Protein AF-A0A645IBA6-F1 (afdb_monomer)

Foldseek 3Di:
DDKDKDWDDDPFWTWIWIWDWDDDDLKIKIKI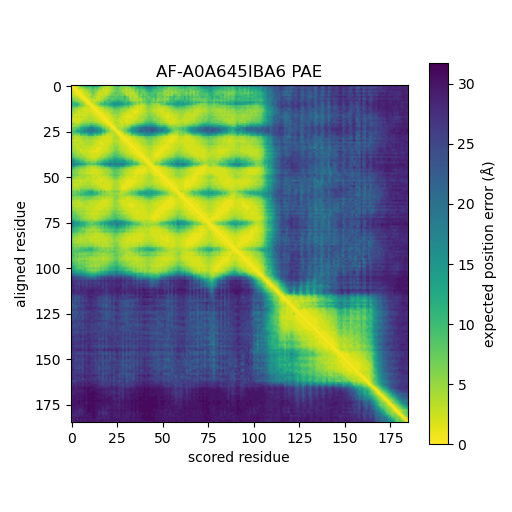KIDIWGWDQDPAAIWIWDKIKMWIDIRPAWIKMWMKTDTWGDHPQKIWDWIWIWIDTNNHTPDTDIDTDTGDNDPPPQPPDPPDDDDCVPCVVVVVVVVCVSCVVVVVVVLVPDDPVVSVVVVVVVVVVVVVVDPPPPPPPPPPPPPPDDDDD

Mean predicted aligned error: 16.9 Å

pLDDT: mean 72.74, std 16.78, range [33.25, 95.94]

Organism: NCBI:txid1076179

Secondary structure (DSSP, 8-state):
-EEEEEEEE-SSEEEEEEEEEEEETTEEEEEEEEEEEEEEEETTEEEEEEEEEEEEEETTSPPEEEEEEEEEEEETTEEEEEEEEEEEETTEEEEEEEEEEEE-----------S----TTT-HHHHHHHHHHHHHHHHHHHHHTS-HHHHHHHHHHHHHHHHHH--------------------

Solvent-accessible surface are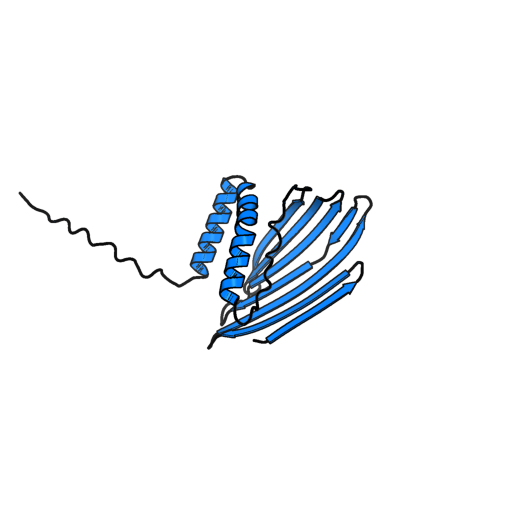a (backbone atoms only — not comparable to full-atom values): 10511 Å² total; per-residue (Å²): 114,50,79,47,78,48,76,49,78,53,104,45,38,38,42,34,41,39,38,37,42,37,65,64,84,94,38,43,38,38,39,36,36,41,36,42,39,38,52,43,86,48,103,77,32,44,29,41,31,49,42,33,38,39,38,41,31,52,57,91,51,69,40,40,35,42,35,41,34,44,41,33,38,35,42,94,73,23,36,39,40,40,35,35,42,38,31,30,44,72,89,38,80,77,41,79,46,77,41,80,45,76,42,71,66,63,93,66,75,66,75,73,71,75,94,62,90,68,56,69,89,84,36,44,72,60,47,52,49,53,51,50,61,67,44,45,65,57,53,50,50,58,50,67,73,41,60,67,73,61,35,50,50,53,52,48,52,51,55,48,47,54,58,72,76,41,93,65,74,74,75,75,74,76,72,77,81,80,77,78,76,88,77,80,137

Sequence (185 aa):
MNLSLSAAFDERDVNADFSLVSRLGEECYSLKGSARLQLADTDSGERVYGGLWAEEKRGSESALRLTLEPDLVFAGGGARGKVRVLSERAGKTRLDVALNAVMEKGDATLPAAPARIYDLHAELPQAREALSQALLPLVKKVLMDFPEPARLLLLHDMGRTLRTEGEAVPAAERIPEFLVTEDAF

Structure (mmCIF, N/CA/C/O backbone):
data_AF-A0A645IBA6-F1
#
_entry.id   AF-A0A645IBA6-F1
#
loop_
_atom_site.group_PDB
_atom_site.id
_atom_site.type_symbol
_atom_site.label_atom_id
_atom_site.label_alt_id
_atom_site.label_comp_id
_atom_site.label_asym_id
_atom_site.label_entity_id
_atom_site.label_seq_id
_atom_site.pdbx_PDB_ins_code
_atom_site.Cartn_x
_atom_site.Cartn_y
_atom_site.Cartn_z
_atom_site.occupancy
_atom_site.B_iso_or_equiv
_atom_site.auth_seq_id
_atom_site.auth_comp_id
_atom_site.auth_asym_id
_atom_site.auth_atom_id
_atom_site.pdbx_PDB_model_num
ATOM 1 N N . MET A 1 1 ? -5.527 -7.752 23.213 1.00 67.56 1 MET A N 1
ATOM 2 C CA . MET A 1 1 ? -5.245 -7.521 21.780 1.00 67.56 1 MET A CA 1
ATOM 3 C C . MET A 1 1 ? -5.154 -8.870 21.085 1.00 67.56 1 MET A C 1
ATOM 5 O O . MET A 1 1 ? -4.617 -9.789 21.687 1.00 67.56 1 MET A O 1
ATOM 9 N N . ASN A 1 2 ? -5.702 -9.011 19.881 1.00 64.12 2 ASN A N 1
ATOM 10 C CA . ASN A 1 2 ? -5.634 -10.230 19.077 1.00 64.12 2 ASN A CA 1
ATOM 11 C C . ASN A 1 2 ? -5.124 -9.860 17.677 1.00 64.12 2 ASN A C 1
ATOM 13 O O . ASN A 1 2 ? -5.734 -9.023 17.013 1.00 64.12 2 ASN A O 1
ATOM 17 N N . LEU A 1 3 ? -3.983 -10.423 17.278 1.00 69.81 3 LEU A N 1
ATOM 18 C CA . LEU A 1 3 ? -3.336 -10.185 15.990 1.00 69.81 3 LEU A CA 1
ATOM 19 C C . LEU A 1 3 ? -3.240 -11.514 15.242 1.00 69.81 3 LEU A C 1
ATOM 21 O O . LEU A 1 3 ? -2.732 -12.498 15.771 1.00 69.81 3 LEU A O 1
ATOM 25 N N . SER A 1 4 ? -3.688 -11.500 13.995 1.00 57.47 4 SER A N 1
ATOM 26 C CA . SER A 1 4 ? -3.549 -12.587 13.036 1.00 57.47 4 SER A CA 1
ATOM 27 C C . SER A 1 4 ? -2.875 -12.045 11.783 1.00 57.47 4 SER A C 1
ATOM 29 O O . SER A 1 4 ? -3.275 -11.006 11.255 1.00 57.47 4 SER A O 1
ATOM 31 N N . LEU A 1 5 ? -1.838 -12.742 11.338 1.00 65.19 5 LEU A N 1
ATOM 32 C CA . LEU A 1 5 ? -1.118 -12.465 10.107 1.00 65.19 5 LEU A CA 1
ATOM 33 C C . LEU A 1 5 ? -0.904 -13.801 9.405 1.00 65.19 5 LEU A C 1
ATOM 35 O O . LEU A 1 5 ? -0.386 -14.742 10.006 1.00 65.19 5 LEU A O 1
ATOM 39 N N . SER A 1 6 ? -1.312 -13.877 8.149 1.00 55.31 6 SER A N 1
ATOM 40 C CA . SER A 1 6 ? -1.036 -14.998 7.266 1.00 55.31 6 SER A CA 1
ATOM 41 C C . SER A 1 6 ? -0.419 -14.442 5.998 1.00 55.31 6 SER A C 1
ATOM 43 O O . SER A 1 6 ? -0.917 -13.465 5.448 1.00 55.31 6 SER A O 1
ATOM 45 N N . ALA A 1 7 ? 0.687 -15.025 5.557 1.00 52.53 7 ALA A N 1
ATOM 46 C CA . ALA A 1 7 ? 1.320 -14.642 4.312 1.00 52.53 7 ALA A CA 1
ATOM 47 C C . ALA A 1 7 ? 1.866 -15.886 3.617 1.00 52.53 7 ALA A C 1
ATOM 49 O O . ALA A 1 7 ? 2.538 -16.713 4.234 1.00 52.53 7 ALA A O 1
ATOM 50 N N . ALA A 1 8 ? 1.548 -16.000 2.338 1.00 51.91 8 ALA A N 1
ATOM 51 C CA . ALA A 1 8 ? 2.090 -16.959 1.405 1.00 51.91 8 ALA A CA 1
ATOM 52 C C . ALA A 1 8 ? 2.878 -16.179 0.353 1.00 51.91 8 ALA A C 1
ATOM 54 O O . ALA A 1 8 ? 2.349 -15.280 -0.305 1.00 51.91 8 ALA A O 1
ATOM 55 N N . PHE A 1 9 ? 4.151 -16.530 0.234 1.00 71.25 9 PHE A N 1
ATOM 56 C CA . PHE A 1 9 ? 5.060 -15.977 -0.754 1.00 71.25 9 PHE A CA 1
ATOM 57 C C . PHE A 1 9 ? 5.434 -17.107 -1.705 1.00 71.25 9 PHE A C 1
ATOM 59 O O . PHE A 1 9 ? 5.929 -18.144 -1.264 1.00 71.25 9 PHE A O 1
ATOM 66 N N . ASP A 1 10 ? 5.165 -16.897 -2.981 1.00 73.38 10 ASP A N 1
ATOM 67 C CA . ASP A 1 10 ? 5.731 -17.649 -4.092 1.00 73.38 10 ASP A CA 1
ATOM 68 C C . ASP A 1 10 ? 6.725 -16.734 -4.826 1.00 73.38 10 ASP A C 1
ATOM 70 O O . ASP A 1 10 ? 6.693 -15.514 -4.648 1.00 73.38 10 ASP A O 1
ATOM 74 N N . GLU A 1 11 ? 7.601 -17.289 -5.662 1.00 74.19 11 GLU A N 1
ATOM 75 C CA . GLU A 1 11 ? 8.598 -16.513 -6.417 1.00 74.19 11 GLU A CA 1
ATOM 76 C C . GLU A 1 11 ? 7.963 -15.382 -7.240 1.00 74.19 11 GLU A C 1
ATOM 78 O O . GLU A 1 11 ? 8.604 -14.363 -7.487 1.00 74.19 11 GLU A O 1
ATOM 83 N N . ARG A 1 12 ? 6.696 -15.545 -7.645 1.00 83.75 12 ARG A N 1
ATOM 84 C CA . ARG A 1 12 ? 5.962 -14.578 -8.471 1.00 83.75 12 ARG A CA 1
ATOM 85 C C . ARG A 1 12 ? 4.658 -14.065 -7.882 1.00 83.75 12 ARG A C 1
ATOM 87 O O . ARG A 1 12 ? 4.041 -13.199 -8.492 1.00 83.75 12 ARG A O 1
ATOM 94 N N . ASP A 1 13 ? 4.241 -14.541 -6.717 1.00 79.69 13 ASP A N 1
ATOM 95 C CA . ASP A 1 13 ? 2.970 -14.145 -6.116 1.00 79.69 13 ASP A CA 1
ATOM 96 C C . ASP A 1 13 ? 3.137 -13.882 -4.619 1.00 79.69 13 ASP A C 1
ATOM 98 O O . ASP A 1 13 ? 3.740 -14.656 -3.879 1.00 79.69 13 ASP A O 1
ATOM 102 N N . VAL A 1 14 ? 2.540 -12.795 -4.145 1.00 78.81 14 VAL A N 1
ATOM 103 C CA . VAL A 1 14 ? 2.461 -12.451 -2.728 1.00 78.81 14 VAL A CA 1
ATOM 104 C C . VAL A 1 14 ? 0.998 -12.385 -2.343 1.00 78.81 14 VAL A C 1
ATOM 106 O O . VAL A 1 14 ? 0.267 -11.512 -2.806 1.00 78.81 14 VAL A O 1
ATOM 109 N N . ASN A 1 15 ? 0.584 -13.290 -1.463 1.00 79.50 15 ASN A N 1
ATOM 110 C CA . ASN A 1 15 ? -0.748 -13.308 -0.878 1.00 79.50 15 ASN A CA 1
ATOM 111 C C . ASN A 1 15 ? -0.619 -13.157 0.633 1.00 79.50 15 ASN A C 1
ATOM 113 O O . ASN A 1 15 ? -0.067 -14.027 1.296 1.00 79.50 15 ASN A O 1
ATOM 117 N N . ALA A 1 16 ? -1.125 -12.068 1.192 1.00 72.62 16 ALA A N 1
ATOM 118 C CA . ALA A 1 16 ? -1.107 -11.842 2.627 1.00 72.62 16 ALA A CA 1
ATOM 119 C C . ALA A 1 16 ? -2.466 -11.362 3.112 1.00 72.62 16 ALA A C 1
ATOM 121 O O . ALA A 1 16 ? -3.092 -10.524 2.478 1.00 72.62 16 ALA A O 1
ATOM 122 N N . ASP A 1 17 ? -2.886 -11.852 4.268 1.00 79.88 17 ASP A N 1
ATOM 123 C CA . ASP A 1 17 ? -4.067 -11.403 4.984 1.00 79.88 17 ASP A CA 1
ATOM 124 C C . ASP A 1 17 ? -3.664 -11.049 6.414 1.00 79.88 17 ASP A C 1
ATOM 126 O O . ASP A 1 17 ? -2.883 -11.751 7.064 1.00 79.88 17 ASP A O 1
ATOM 130 N N . PHE A 1 18 ? -4.204 -9.952 6.928 1.00 72.19 18 PHE A N 1
ATOM 131 C CA . PHE A 1 18 ? -3.970 -9.542 8.304 1.00 72.19 18 PHE A CA 1
ATOM 132 C C . PHE A 1 18 ? -5.258 -9.072 8.959 1.00 72.19 18 PHE A C 1
ATOM 134 O O . PHE A 1 18 ? -6.146 -8.501 8.327 1.00 72.19 18 PHE A O 1
ATOM 141 N N . SER A 1 19 ? -5.353 -9.300 10.262 1.00 74.50 19 SER A N 1
ATOM 142 C CA . SER A 1 19 ? -6.414 -8.760 11.097 1.00 74.50 19 SER A CA 1
ATOM 143 C C . SER A 1 19 ? -5.883 -8.522 12.502 1.00 74.50 19 SER A C 1
ATOM 145 O O . SER A 1 19 ? -5.312 -9.412 13.130 1.00 74.50 19 SER A O 1
ATOM 147 N N . LEU A 1 20 ? -6.099 -7.313 12.994 1.00 76.62 20 LEU A N 1
ATOM 148 C CA . LEU A 1 20 ? -5.784 -6.830 14.322 1.00 76.62 20 LEU A CA 1
ATOM 149 C C . LEU A 1 20 ? -7.083 -6.356 14.966 1.00 76.62 20 LEU A C 1
ATOM 151 O O . LEU A 1 20 ? -7.765 -5.474 14.450 1.00 76.62 20 LEU A O 1
ATOM 155 N N . VAL A 1 21 ? -7.395 -6.905 16.132 1.00 81.94 21 VAL A N 1
ATOM 156 C CA . VAL A 1 21 ? -8.481 -6.428 16.985 1.00 81.94 21 VAL A CA 1
ATOM 157 C C . VAL A 1 21 ? -7.894 -6.067 18.339 1.00 81.94 21 VAL A C 1
ATOM 159 O O . VAL A 1 21 ? -7.337 -6.909 19.050 1.00 81.94 21 VAL A O 1
ATOM 162 N N . SER A 1 22 ? -8.019 -4.804 18.719 1.00 76.44 22 SER A N 1
ATOM 163 C CA . SER A 1 22 ? -7.613 -4.310 20.028 1.00 76.44 22 SER A CA 1
ATOM 164 C C . SER A 1 22 ? -8.818 -3.758 20.776 1.00 76.44 22 SER A C 1
ATOM 166 O O . SER A 1 22 ? -9.722 -3.178 20.185 1.00 76.44 22 SER A O 1
ATOM 168 N N . ARG A 1 23 ? -8.845 -3.963 22.090 1.00 80.06 23 ARG A N 1
ATOM 169 C CA . ARG A 1 23 ? -9.813 -3.334 22.990 1.00 80.06 23 ARG A CA 1
ATOM 170 C C . ARG A 1 23 ? -9.016 -2.481 23.962 1.00 80.06 23 ARG A C 1
ATOM 172 O O . ARG A 1 23 ? -8.168 -3.023 24.668 1.00 80.06 23 ARG A O 1
ATOM 179 N N . LEU A 1 24 ? -9.263 -1.177 23.952 1.00 64.56 24 LEU A N 1
ATOM 180 C CA . LEU A 1 24 ? -8.674 -0.201 24.866 1.00 64.56 24 LEU A CA 1
ATOM 181 C C . LEU A 1 24 ? -9.835 0.398 25.666 1.00 64.56 24 LEU A C 1
ATOM 183 O O . LEU A 1 24 ? -10.568 1.247 25.173 1.00 64.56 24 LEU A O 1
ATOM 187 N N . GLY A 1 25 ? -10.061 -0.114 26.879 1.00 69.31 25 GLY A N 1
ATOM 188 C CA . GLY A 1 25 ? -11.243 0.242 27.671 1.00 69.31 25 GLY A CA 1
ATOM 189 C C . GLY A 1 25 ? -12.547 -0.228 27.013 1.00 69.31 25 GLY A C 1
ATOM 190 O O . GLY A 1 25 ? -12.672 -1.403 26.662 1.00 69.31 25 GLY A O 1
ATOM 191 N N . GLU A 1 26 ? -13.507 0.686 26.849 1.00 71.44 26 GLU A N 1
ATOM 192 C CA . GLU A 1 26 ? -14.788 0.432 26.166 1.00 71.44 26 GLU A CA 1
ATOM 193 C C . GLU A 1 26 ? -14.685 0.526 24.633 1.00 71.44 26 GLU A C 1
ATOM 195 O O . GLU A 1 26 ? -15.586 0.088 23.915 1.00 71.44 26 GLU A O 1
ATOM 200 N N . GLU A 1 27 ? -13.574 1.049 24.106 1.00 74.69 27 GLU A N 1
ATOM 201 C CA . GLU A 1 27 ? -13.393 1.245 22.674 1.00 74.69 27 GLU A CA 1
ATOM 202 C C . GLU A 1 27 ? -12.791 0.011 21.996 1.00 74.69 27 GLU A C 1
ATOM 204 O O . GLU A 1 27 ? -11.774 -0.559 22.410 1.00 74.69 27 GLU A O 1
ATOM 209 N N . CYS A 1 28 ? -13.430 -0.402 20.901 1.00 82.56 28 CYS A N 1
ATOM 210 C CA . CYS A 1 28 ? -12.962 -1.482 20.045 1.00 82.56 28 CYS A CA 1
ATOM 211 C C . CYS A 1 28 ? -12.269 -0.900 18.812 1.00 82.56 28 CYS A C 1
ATOM 213 O O . CYS A 1 28 ? -12.887 -0.189 18.024 1.00 82.56 28 CYS A O 1
ATOM 215 N N . TYR A 1 29 ? -11.002 -1.234 18.625 1.00 83.69 29 TYR A N 1
ATOM 216 C CA . TYR A 1 29 ? -10.240 -0.948 17.420 1.00 83.69 29 TYR A CA 1
ATOM 217 C C . TYR A 1 29 ? -10.148 -2.216 16.573 1.00 83.69 29 TYR A C 1
ATOM 219 O O . TYR A 1 29 ? -9.730 -3.263 17.073 1.00 83.69 29 TYR A O 1
ATOM 227 N N . SER A 1 30 ? -10.492 -2.137 15.290 1.00 87.81 30 SER A N 1
ATOM 228 C CA . SER A 1 30 ? -10.257 -3.230 14.347 1.00 87.81 30 SER A CA 1
ATOM 229 C C . SER A 1 30 ? -9.593 -2.729 13.077 1.00 87.81 30 SER A C 1
ATOM 231 O O . SER A 1 30 ? -10.063 -1.771 12.468 1.00 87.81 30 SER A O 1
ATOM 233 N N . LEU A 1 31 ? -8.558 -3.435 12.651 1.00 85.88 31 LEU A N 1
ATOM 234 C CA . LEU A 1 31 ? -7.853 -3.218 11.403 1.00 85.88 31 LEU A CA 1
ATOM 235 C C . LEU A 1 31 ? -7.735 -4.564 10.695 1.00 85.88 31 LEU A C 1
ATOM 237 O O . LEU A 1 31 ? -7.224 -5.512 11.277 1.00 85.88 31 LEU A O 1
ATOM 241 N N . LYS A 1 32 ? -8.189 -4.670 9.452 1.00 90.50 32 LYS A N 1
ATOM 242 C CA . LYS A 1 32 ? -8.039 -5.889 8.644 1.00 90.50 32 LYS A CA 1
ATOM 243 C C . LYS A 1 32 ? -7.640 -5.532 7.227 1.00 90.50 32 LYS A C 1
ATOM 245 O O . LYS A 1 32 ? -7.955 -4.440 6.768 1.00 90.50 32 LYS A O 1
ATOM 250 N N . GLY A 1 33 ? -7.008 -6.446 6.519 1.00 89.88 33 GLY A N 1
ATOM 251 C CA . GLY A 1 33 ? -6.624 -6.195 5.144 1.00 89.88 33 GLY A CA 1
ATOM 252 C C . GLY A 1 33 ? -6.099 -7.423 4.438 1.00 89.88 33 GLY A C 1
ATOM 253 O O . GLY A 1 33 ? -5.929 -8.484 5.036 1.00 89.88 33 GLY A O 1
ATOM 254 N N . SER A 1 34 ? -5.859 -7.240 3.148 1.00 90.00 34 SER A N 1
ATOM 255 C CA . SER A 1 34 ? -5.312 -8.255 2.260 1.00 90.00 34 SER A CA 1
ATOM 256 C C . SER A 1 34 ? -4.371 -7.599 1.259 1.00 90.00 34 SER A C 1
ATOM 258 O O . SER A 1 34 ? -4.605 -6.464 0.842 1.00 90.00 34 SER A O 1
ATOM 260 N N . ALA A 1 35 ? -3.337 -8.315 0.848 1.00 86.00 35 ALA A N 1
ATOM 261 C CA . ALA A 1 35 ? -2.448 -7.959 -0.240 1.00 86.00 35 ALA A CA 1
ATOM 262 C C . ALA A 1 35 ? -2.351 -9.148 -1.193 1.00 86.00 35 ALA A C 1
ATOM 264 O O . ALA A 1 35 ? -2.048 -10.260 -0.772 1.00 86.00 35 ALA A O 1
ATOM 265 N N . ARG A 1 36 ? -2.620 -8.899 -2.472 1.00 93.12 36 ARG A N 1
ATOM 266 C CA . ARG A 1 36 ? -2.459 -9.850 -3.570 1.00 93.12 36 ARG A CA 1
ATOM 267 C C . ARG A 1 36 ? -1.660 -9.154 -4.649 1.00 93.12 36 ARG A C 1
ATOM 269 O O . ARG A 1 36 ? -2.204 -8.321 -5.373 1.00 93.12 36 ARG A O 1
ATOM 276 N N . LEU A 1 37 ? -0.367 -9.429 -4.693 1.00 88.38 37 LEU A N 1
ATOM 277 C CA . LEU A 1 37 ? 0.555 -8.843 -5.656 1.00 88.38 37 LEU A CA 1
ATOM 278 C C . LEU A 1 37 ? 1.160 -9.951 -6.500 1.00 88.38 37 LEU A C 1
ATOM 280 O O . LEU A 1 37 ? 1.436 -11.033 -5.995 1.00 88.38 37 LEU A O 1
ATOM 284 N N . GLN A 1 38 ? 1.365 -9.658 -7.772 1.00 90.69 38 GLN A N 1
ATOM 285 C CA . GLN A 1 38 ? 1.915 -10.573 -8.754 1.00 90.69 38 GLN A CA 1
ATOM 286 C C . GLN A 1 38 ? 3.104 -9.911 -9.431 1.00 90.69 38 GLN A C 1
ATOM 288 O O . GLN A 1 38 ? 3.089 -8.703 -9.694 1.00 90.69 38 GLN A O 1
ATOM 293 N N . LEU A 1 39 ? 4.117 -10.715 -9.719 1.00 90.50 39 LEU A N 1
ATOM 294 C CA . LEU A 1 39 ? 5.319 -10.332 -10.432 1.00 90.50 39 LEU A CA 1
ATOM 295 C C . LEU A 1 39 ? 5.298 -11.012 -11.802 1.00 90.50 39 LEU A C 1
ATOM 297 O O . LEU A 1 39 ? 5.085 -12.219 -11.922 1.00 90.50 39 LEU A O 1
ATOM 301 N N . ALA A 1 40 ? 5.496 -10.227 -12.854 1.00 89.50 40 ALA A N 1
ATOM 302 C CA . ALA A 1 40 ? 5.592 -10.725 -14.217 1.00 89.50 40 ALA A CA 1
ATOM 303 C C . ALA A 1 40 ? 6.782 -10.100 -14.934 1.00 89.50 40 ALA A C 1
ATOM 305 O O . ALA A 1 40 ? 6.933 -8.881 -14.958 1.00 89.50 40 ALA A O 1
ATOM 306 N N . ASP A 1 41 ? 7.581 -10.931 -15.590 1.00 89.50 41 ASP A N 1
ATOM 307 C CA . ASP A 1 41 ? 8.626 -10.446 -16.483 1.00 89.50 41 ASP A CA 1
ATOM 308 C C . ASP A 1 41 ? 8.003 -9.770 -17.710 1.00 89.50 41 ASP A C 1
ATOM 310 O O . ASP A 1 41 ? 7.040 -10.261 -18.305 1.00 89.50 41 ASP A O 1
ATOM 314 N N . THR A 1 42 ? 8.565 -8.633 -18.102 1.00 86.88 42 THR A N 1
ATOM 315 C CA . THR A 1 42 ? 8.209 -7.908 -19.324 1.00 86.88 42 THR A CA 1
ATOM 316 C C . THR A 1 42 ? 9.472 -7.566 -20.104 1.00 86.88 42 THR A C 1
ATOM 318 O O . THR A 1 42 ? 10.559 -7.487 -19.532 1.00 86.88 42 THR A O 1
ATOM 321 N N . ASP A 1 43 ? 9.331 -7.247 -21.392 1.00 82.81 43 ASP A N 1
ATOM 322 C CA . ASP A 1 43 ? 10.453 -6.802 -22.238 1.00 82.81 43 ASP A CA 1
ATOM 323 C C . ASP A 1 43 ? 11.178 -5.560 -21.682 1.00 82.81 43 ASP A C 1
ATOM 325 O O . ASP A 1 43 ? 12.297 -5.244 -22.078 1.00 82.81 43 ASP A O 1
ATOM 329 N N . SER A 1 44 ? 10.525 -4.822 -20.779 1.00 78.94 44 SER A N 1
ATOM 330 C CA . SER A 1 44 ? 11.022 -3.582 -20.181 1.00 78.94 44 SER A CA 1
ATOM 331 C C . SER A 1 44 ? 11.491 -3.725 -18.730 1.00 78.94 44 SER A C 1
ATOM 333 O O . SER A 1 44 ? 11.868 -2.708 -18.154 1.00 78.94 44 SER A O 1
ATOM 335 N N . GLY A 1 45 ? 11.452 -4.921 -18.131 1.00 86.44 45 GLY A N 1
ATOM 336 C CA . GLY A 1 45 ? 11.777 -5.153 -16.718 1.00 86.44 45 GLY A CA 1
ATOM 337 C C . GLY A 1 45 ? 10.730 -5.993 -15.984 1.00 86.44 45 GLY A C 1
ATOM 338 O O . GLY A 1 45 ? 9.872 -6.616 -16.607 1.00 86.44 45 GLY A O 1
ATOM 339 N N . GLU A 1 46 ? 10.774 -5.998 -14.657 1.00 88.75 46 GLU A N 1
ATOM 340 C CA . GLU A 1 46 ? 9.851 -6.773 -13.821 1.00 88.75 46 GLU A CA 1
ATOM 341 C C . GLU A 1 46 ? 8.612 -5.941 -13.481 1.00 88.75 46 GLU A C 1
ATOM 343 O O . GLU A 1 46 ? 8.710 -4.841 -12.943 1.00 88.75 46 GLU A O 1
ATOM 348 N N . ARG A 1 47 ? 7.422 -6.438 -13.804 1.00 92.88 47 ARG A N 1
ATOM 349 C CA . ARG A 1 47 ? 6.152 -5.772 -13.522 1.00 92.88 47 ARG A CA 1
ATOM 350 C C . ARG A 1 47 ? 5.549 -6.301 -12.229 1.00 92.88 47 ARG A C 1
ATOM 352 O O . ARG A 1 47 ? 5.243 -7.483 -12.143 1.00 92.88 47 ARG A O 1
ATOM 359 N N . VAL A 1 48 ? 5.280 -5.410 -11.283 1.00 91.62 48 VAL A N 1
ATOM 360 C CA . VAL A 1 48 ? 4.494 -5.676 -10.077 1.00 91.62 48 VAL A CA 1
ATOM 361 C C . VAL A 1 48 ? 3.097 -5.107 -10.261 1.00 91.62 48 VAL A C 1
ATOM 363 O O . VAL A 1 48 ? 2.934 -3.911 -10.516 1.00 91.62 48 VAL A O 1
ATOM 366 N N . TYR A 1 49 ? 2.084 -5.950 -10.105 1.00 93.12 49 TYR A N 1
ATOM 367 C CA . TYR A 1 49 ? 0.690 -5.545 -10.223 1.00 93.12 49 TYR A CA 1
ATOM 368 C C . TYR A 1 49 ? -0.205 -6.292 -9.240 1.00 93.12 49 TYR A C 1
ATOM 370 O O . TYR A 1 49 ? 0.187 -7.312 -8.682 1.00 93.12 49 TYR A O 1
ATOM 378 N N . GLY A 1 50 ? -1.408 -5.778 -9.001 1.00 93.12 50 GLY A N 1
ATOM 379 C CA . GLY A 1 50 ? -2.396 -6.439 -8.154 1.00 93.12 50 GLY A CA 1
ATOM 380 C C . GLY A 1 50 ? -3.159 -5.450 -7.292 1.00 93.12 50 GLY A C 1
ATOM 381 O O . GLY A 1 50 ? -3.490 -4.354 -7.739 1.00 93.12 50 GLY A O 1
ATOM 382 N N . GLY A 1 51 ? -3.448 -5.839 -6.055 1.00 93.06 51 GLY A N 1
ATOM 383 C CA . GLY A 1 51 ? -4.239 -5.028 -5.148 1.00 93.06 51 GLY A CA 1
ATOM 384 C C . GLY A 1 51 ? -3.909 -5.295 -3.693 1.00 93.06 51 GLY A C 1
ATOM 385 O O . GLY A 1 51 ? -3.738 -6.433 -3.261 1.00 93.06 51 GLY A O 1
ATOM 386 N N . LEU A 1 52 ? -3.869 -4.225 -2.920 1.00 92.69 52 LEU A N 1
ATOM 387 C CA . LEU A 1 52 ? -3.818 -4.279 -1.472 1.00 92.69 52 LEU A CA 1
ATOM 388 C C . LEU A 1 52 ? -4.946 -3.428 -0.915 1.00 92.69 52 LEU A C 1
ATOM 390 O O . LEU A 1 52 ? -5.278 -2.383 -1.466 1.00 92.69 52 LEU A O 1
ATOM 394 N N . TRP A 1 53 ? -5.560 -3.878 0.167 1.00 94.12 53 TRP A N 1
ATOM 395 C CA . TRP A 1 53 ? -6.562 -3.094 0.861 1.00 94.12 53 TRP A CA 1
ATOM 396 C C . TRP A 1 53 ? -6.441 -3.265 2.365 1.00 94.12 53 TRP A C 1
ATOM 398 O O . TRP A 1 53 ? -6.054 -4.321 2.861 1.00 94.12 53 TRP A O 1
ATOM 408 N N . ALA A 1 54 ? -6.811 -2.214 3.082 1.00 91.12 54 ALA A N 1
ATOM 409 C CA . ALA A 1 54 ? -6.924 -2.196 4.525 1.00 91.12 54 ALA A CA 1
ATOM 410 C C . ALA A 1 54 ? -8.226 -1.495 4.913 1.00 91.12 54 ALA A C 1
ATOM 412 O O . ALA A 1 54 ? -8.602 -0.493 4.312 1.00 91.12 54 ALA A O 1
ATOM 413 N N . GLU A 1 55 ? -8.922 -2.026 5.906 1.00 93.12 55 GLU A N 1
ATOM 414 C CA . GLU A 1 55 ? -10.111 -1.443 6.510 1.00 93.12 55 GLU A CA 1
ATOM 415 C C . GLU A 1 55 ? -9.850 -1.220 7.996 1.00 93.12 55 GLU A C 1
ATOM 417 O O . GLU A 1 55 ? -9.577 -2.166 8.737 1.00 93.12 55 GLU A O 1
ATOM 422 N N . GLU A 1 56 ? -9.955 0.033 8.422 1.00 90.81 56 GLU A N 1
ATOM 423 C CA . GLU A 1 56 ? -9.830 0.468 9.806 1.00 90.81 56 GLU A CA 1
ATOM 424 C C . GLU A 1 56 ? -11.202 0.872 10.352 1.00 90.81 56 GLU A C 1
ATOM 426 O O . GLU A 1 56 ? -11.965 1.589 9.704 1.00 90.81 56 GLU A O 1
ATOM 431 N N . LYS A 1 57 ? -11.509 0.454 11.579 1.00 89.88 57 LYS A N 1
ATOM 432 C CA . LYS A 1 57 ? -12.686 0.890 12.329 1.00 89.88 57 LYS A CA 1
ATOM 433 C C . LYS A 1 57 ? -12.303 1.175 13.778 1.00 89.88 57 LYS A C 1
ATOM 435 O O . LYS A 1 57 ? -11.660 0.348 14.425 1.00 89.88 57 LYS A O 1
ATOM 440 N N . ARG A 1 58 ? -12.744 2.326 14.291 1.00 86.12 58 ARG A N 1
ATOM 441 C CA . ARG A 1 58 ? -12.526 2.771 15.673 1.00 86.12 58 ARG A CA 1
ATOM 442 C C . ARG A 1 58 ? -13.868 2.949 16.376 1.00 86.12 58 ARG A C 1
ATOM 444 O O . ARG A 1 58 ? -14.708 3.705 15.905 1.00 86.12 58 ARG A O 1
ATOM 451 N N . GLY A 1 59 ? -14.099 2.221 17.462 1.00 83.12 59 GLY A N 1
ATOM 452 C CA . GLY A 1 59 ? -15.328 2.291 18.251 1.00 83.12 59 GLY A CA 1
ATOM 453 C C . GLY A 1 59 ? -16.599 2.146 17.403 1.00 83.12 59 GLY A C 1
ATOM 454 O O . GLY A 1 59 ? -16.793 1.157 16.686 1.00 83.12 59 GLY A O 1
ATOM 455 N N . SER A 1 60 ? -17.469 3.151 17.499 1.00 83.56 60 SER A N 1
ATOM 456 C CA . SER A 1 60 ? -18.723 3.264 16.747 1.00 83.56 60 SER A CA 1
ATOM 457 C C . SER A 1 60 ? -18.571 3.955 15.385 1.00 83.56 60 SER A C 1
ATOM 459 O O . SER A 1 60 ? -19.559 4.076 14.657 1.00 83.56 60 SER A O 1
ATOM 461 N N . GLU A 1 61 ? -17.362 4.382 15.002 1.00 86.44 61 GLU A N 1
ATOM 462 C CA . GLU A 1 61 ? -17.139 5.054 13.727 1.00 86.44 61 GLU A CA 1
ATOM 463 C C . GLU A 1 61 ? -17.419 4.147 12.525 1.00 86.44 61 GLU A C 1
ATOM 465 O O . GLU A 1 61 ? -17.335 2.913 12.560 1.00 86.44 61 GLU A O 1
ATOM 470 N N . SER A 1 62 ? -17.718 4.800 11.404 1.00 88.44 62 SER A N 1
ATOM 471 C CA . SER A 1 62 ? -17.768 4.137 10.108 1.00 88.44 62 SER A CA 1
ATOM 472 C C . SER A 1 62 ? -16.377 3.693 9.679 1.00 88.44 62 SER A C 1
ATOM 474 O O . SER A 1 62 ? -15.443 4.501 9.668 1.00 88.44 62 SER A O 1
ATOM 476 N N . ALA A 1 63 ? -16.279 2.435 9.249 1.00 91.12 63 ALA A N 1
ATOM 477 C CA . ALA A 1 63 ? -15.041 1.869 8.745 1.00 91.12 63 ALA A CA 1
ATOM 478 C C . ALA A 1 63 ? -14.503 2.680 7.553 1.00 91.12 63 ALA A C 1
ATOM 480 O O . ALA A 1 63 ? -15.267 3.055 6.654 1.00 91.12 63 ALA A O 1
ATOM 481 N N . LEU A 1 64 ? -13.202 2.960 7.584 1.00 89.94 64 LEU A N 1
ATOM 482 C CA . LEU A 1 64 ? -12.426 3.568 6.513 1.00 89.94 64 LEU A CA 1
ATOM 483 C C . LEU A 1 64 ? -11.678 2.455 5.783 1.00 89.94 64 LEU A C 1
ATOM 485 O O . LEU A 1 64 ? -10.837 1.788 6.378 1.00 89.94 64 LEU A O 1
ATOM 489 N N . ARG A 1 65 ? -11.965 2.272 4.498 1.00 94.19 65 ARG A N 1
ATOM 490 C CA . ARG A 1 65 ? -11.244 1.351 3.625 1.00 94.19 65 ARG A CA 1
ATOM 491 C C . ARG A 1 65 ? -10.311 2.131 2.710 1.00 94.19 65 ARG A C 1
ATOM 493 O O . ARG A 1 65 ? -10.728 3.109 2.096 1.00 94.19 65 ARG A O 1
ATOM 500 N N . LEU A 1 66 ? -9.067 1.688 2.611 1.00 92.81 66 LEU A N 1
ATOM 501 C CA . LEU A 1 66 ? -8.086 2.134 1.631 1.00 92.81 66 LEU A CA 1
ATOM 502 C C . LEU A 1 66 ? -7.731 0.945 0.742 1.00 92.81 66 LEU A C 1
ATOM 504 O O . LEU A 1 66 ? -7.435 -0.128 1.256 1.00 92.81 66 LEU A O 1
ATOM 508 N N . THR A 1 67 ? -7.736 1.144 -0.568 1.00 93.38 67 THR A N 1
ATOM 509 C CA . THR A 1 67 ? -7.325 0.165 -1.574 1.00 93.38 67 THR A CA 1
ATOM 510 C C . THR A 1 67 ? -6.264 0.809 -2.460 1.00 93.38 67 THR A C 1
ATOM 512 O O . THR A 1 67 ? -6.479 1.910 -2.968 1.00 93.38 67 THR A O 1
ATOM 515 N N . LEU A 1 68 ? -5.124 0.140 -2.636 1.00 91.69 68 LEU A N 1
ATOM 516 C CA . LEU A 1 68 ? -4.098 0.510 -3.607 1.00 91.69 68 LEU A CA 1
ATOM 517 C C . LEU A 1 68 ? -4.002 -0.582 -4.671 1.00 91.69 68 LEU A C 1
ATOM 519 O O . LEU A 1 68 ? -3.859 -1.757 -4.342 1.00 91.69 68 LEU A O 1
ATOM 523 N N . GLU A 1 69 ? -4.041 -0.188 -5.938 1.00 95.94 69 GLU A N 1
ATOM 524 C CA . GLU A 1 69 ? -3.840 -1.088 -7.077 1.00 95.94 69 GLU A CA 1
ATOM 525 C C . GLU A 1 69 ? -2.587 -0.623 -7.824 1.00 95.94 69 GLU A C 1
ATOM 527 O O . GLU A 1 69 ? -2.660 0.322 -8.622 1.00 95.94 69 GLU A O 1
ATOM 532 N N . PRO A 1 70 ? -1.407 -1.185 -7.506 1.00 93.31 70 PRO A N 1
ATOM 533 C CA . PRO A 1 70 ? -0.194 -0.881 -8.243 1.00 93.31 70 PRO A CA 1
ATOM 534 C C . PRO A 1 70 ? -0.199 -1.580 -9.605 1.00 93.31 70 PRO A C 1
ATOM 536 O O . PRO A 1 70 ? -0.695 -2.695 -9.755 1.00 93.31 70 PRO A O 1
ATOM 539 N N . ASP A 1 71 ? 0.410 -0.920 -10.579 1.00 95.31 71 ASP A N 1
ATOM 540 C CA . ASP A 1 71 ? 0.828 -1.464 -11.864 1.00 95.31 71 ASP A CA 1
ATOM 541 C C . ASP A 1 71 ? 2.142 -0.776 -12.247 1.00 95.31 71 ASP A C 1
ATOM 543 O O . ASP A 1 71 ? 2.154 0.298 -12.858 1.00 95.31 71 ASP A O 1
ATOM 547 N N . LEU A 1 72 ? 3.251 -1.340 -11.774 1.00 92.25 72 LEU A N 1
ATOM 548 C CA . LEU A 1 72 ? 4.581 -0.740 -11.820 1.00 92.25 72 LEU A CA 1
ATOM 549 C C . LEU A 1 72 ? 5.551 -1.666 -12.540 1.00 92.25 72 LEU A C 1
ATOM 551 O O . LEU A 1 72 ? 5.578 -2.856 -12.269 1.00 92.25 72 LEU A O 1
ATOM 555 N N . VAL A 1 73 ? 6.393 -1.114 -13.406 1.00 92.25 73 VAL A N 1
ATOM 556 C CA . VAL A 1 73 ? 7.518 -1.810 -14.036 1.00 92.25 73 VAL A CA 1
ATOM 557 C C . VAL A 1 73 ? 8.814 -1.328 -13.400 1.00 92.25 73 VAL A C 1
ATOM 559 O O . VAL A 1 73 ? 9.132 -0.138 -13.463 1.00 92.25 73 VAL A O 1
ATOM 562 N N . PHE A 1 74 ? 9.558 -2.256 -12.814 1.00 87.88 74 PHE A N 1
ATOM 563 C CA . PHE A 1 74 ? 10.876 -2.082 -12.228 1.00 87.88 74 PHE A CA 1
ATOM 564 C C . PHE A 1 74 ? 11.951 -2.367 -13.273 1.00 87.88 74 PHE A C 1
ATOM 566 O O . PHE A 1 74 ? 12.014 -3.448 -13.856 1.00 87.88 74 PHE A O 1
ATOM 573 N N . ALA A 1 75 ? 12.809 -1.381 -13.518 1.00 85.69 75 ALA A N 1
ATOM 574 C CA . ALA A 1 75 ? 13.880 -1.471 -14.501 1.00 85.69 75 ALA A CA 1
ATOM 575 C C . ALA A 1 75 ? 15.041 -0.557 -14.109 1.00 85.69 75 ALA A C 1
ATOM 577 O O . ALA A 1 75 ? 14.833 0.589 -13.710 1.00 85.69 75 ALA A O 1
ATOM 578 N N . GLY A 1 76 ? 16.278 -1.049 -14.224 1.00 75.06 76 GLY A N 1
ATOM 579 C CA . GLY A 1 76 ? 17.475 -0.221 -14.023 1.00 75.06 76 GLY A CA 1
ATOM 580 C C . GLY A 1 76 ? 17.602 0.412 -12.627 1.00 75.06 76 GLY A C 1
ATOM 581 O O . GLY A 1 76 ? 18.233 1.458 -12.491 1.00 75.06 76 GLY A O 1
ATOM 582 N N . GLY A 1 77 ? 17.005 -0.193 -11.592 1.00 74.56 77 GLY A N 1
ATOM 583 C CA . GLY A 1 77 ? 17.004 0.338 -10.221 1.00 74.56 77 GLY A CA 1
ATOM 584 C C . GLY A 1 77 ? 15.979 1.449 -9.959 1.00 74.56 77 GLY A C 1
ATOM 585 O O . GLY A 1 77 ? 16.020 2.059 -8.894 1.00 74.56 77 GLY A O 1
ATOM 586 N N . GLY A 1 78 ? 15.081 1.710 -10.911 1.00 82.06 78 GLY A N 1
ATOM 587 C CA . GLY A 1 78 ? 13.899 2.550 -10.739 1.00 82.06 78 GLY A CA 1
ATOM 588 C C . GLY A 1 78 ? 12.607 1.767 -10.973 1.00 82.06 78 GLY A C 1
ATOM 589 O O . GLY A 1 78 ? 12.635 0.589 -11.333 1.00 82.06 78 GLY A O 1
ATOM 590 N N . ALA A 1 79 ? 11.472 2.437 -10.795 1.00 87.19 79 ALA A N 1
ATOM 591 C CA . ALA A 1 79 ? 10.146 1.909 -11.087 1.00 87.19 79 ALA A CA 1
ATOM 592 C C . ALA A 1 79 ? 9.294 2.965 -11.790 1.00 87.19 79 ALA A C 1
ATOM 594 O O . ALA A 1 79 ? 9.378 4.150 -11.479 1.00 87.19 79 ALA A O 1
ATOM 595 N N . ARG A 1 80 ? 8.445 2.559 -12.729 1.00 90.06 80 ARG A N 1
ATOM 596 C CA . ARG A 1 80 ? 7.495 3.463 -13.387 1.00 90.06 80 ARG A CA 1
ATOM 597 C C . ARG A 1 80 ? 6.161 2.783 -13.603 1.00 90.06 80 ARG A C 1
ATOM 599 O O . ARG A 1 80 ? 6.124 1.602 -13.925 1.00 90.06 80 ARG A O 1
ATOM 606 N N . GLY A 1 81 ? 5.074 3.528 -13.511 1.00 90.12 81 GLY A N 1
ATOM 607 C CA . GLY A 1 81 ? 3.763 2.995 -13.844 1.00 90.12 81 GLY A CA 1
ATOM 608 C C . GLY A 1 81 ? 2.645 3.775 -13.192 1.00 90.12 81 GLY A C 1
ATOM 609 O O . GLY A 1 81 ? 2.739 4.992 -13.026 1.00 90.12 81 GLY A O 1
ATOM 610 N N . LYS A 1 82 ? 1.569 3.078 -12.851 1.00 91.31 82 LYS A N 1
ATOM 611 C CA . LYS A 1 82 ? 0.376 3.673 -12.263 1.00 91.31 82 LYS A CA 1
ATOM 612 C C . LYS A 1 82 ? 0.091 3.055 -10.909 1.00 91.31 82 LYS A C 1
ATOM 614 O O . LYS A 1 82 ? 0.327 1.875 -10.687 1.00 91.31 82 LYS A O 1
ATOM 619 N N . VAL A 1 83 ? -0.443 3.863 -10.010 1.00 89.25 83 VAL A N 1
ATOM 620 C CA . VAL A 1 83 ? -1.012 3.395 -8.751 1.00 89.25 83 VAL A CA 1
ATOM 621 C C . VAL A 1 83 ? -2.390 4.007 -8.634 1.00 89.25 83 VAL A C 1
ATOM 623 O O . VAL A 1 83 ? -2.524 5.232 -8.596 1.00 89.25 83 VAL A O 1
ATOM 626 N N . ARG A 1 84 ? -3.422 3.170 -8.591 1.00 91.25 84 ARG A N 1
ATOM 627 C CA . ARG A 1 84 ? -4.755 3.639 -8.227 1.00 91.25 84 ARG A CA 1
ATOM 628 C C . ARG A 1 84 ? -4.888 3.637 -6.714 1.00 91.25 84 ARG A C 1
ATOM 630 O O . ARG A 1 84 ? -4.464 2.693 -6.056 1.00 91.25 84 ARG A O 1
ATOM 637 N N . VAL A 1 85 ? -5.482 4.693 -6.179 1.00 88.44 85 VAL A N 1
ATOM 638 C CA . VAL A 1 85 ? -5.764 4.869 -4.758 1.00 88.44 85 VAL A CA 1
ATOM 639 C C . VAL A 1 85 ? -7.2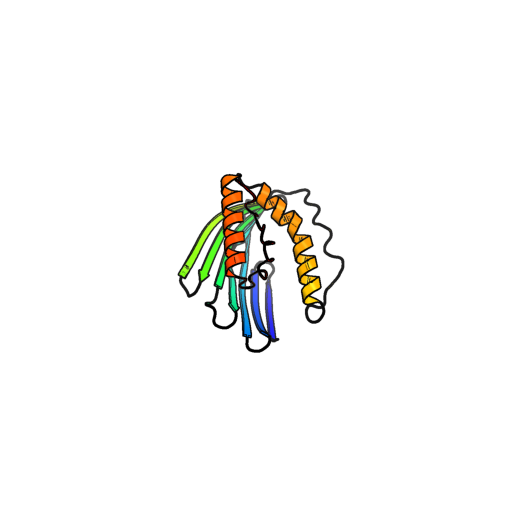57 5.102 -4.606 1.00 88.44 85 VAL A C 1
ATOM 641 O O . VAL A 1 85 ? -7.777 6.119 -5.065 1.00 88.44 85 VAL A O 1
ATOM 644 N N . LEU A 1 86 ? -7.933 4.168 -3.945 1.00 86.56 86 LEU A N 1
ATOM 645 C CA . LEU A 1 86 ? -9.354 4.239 -3.631 1.00 86.56 86 LEU A CA 1
ATOM 646 C C . LEU A 1 86 ? -9.532 4.296 -2.112 1.00 86.56 86 LEU A C 1
ATOM 648 O O . LEU A 1 86 ? -9.073 3.413 -1.394 1.00 86.56 86 LEU A O 1
ATOM 652 N N . SER A 1 87 ? -10.215 5.324 -1.617 1.00 87.19 87 SER A N 1
ATOM 653 C CA . SER A 1 87 ? -10.628 5.432 -0.220 1.00 87.19 87 SER A CA 1
ATOM 654 C C . SER A 1 87 ? -12.145 5.458 -0.119 1.00 87.19 87 SER A C 1
ATOM 656 O O . SER A 1 87 ? -12.808 6.232 -0.811 1.00 87.19 87 SER A O 1
ATOM 658 N N . GLU A 1 88 ? -12.695 4.646 0.777 1.00 93.19 88 GLU A N 1
ATOM 659 C CA . GLU A 1 88 ? -14.126 4.522 1.020 1.00 93.19 88 GLU A CA 1
ATOM 660 C C . GLU A 1 88 ? -14.426 4.660 2.514 1.00 93.19 88 GLU A C 1
ATOM 662 O O . GLU A 1 88 ? -13.697 4.142 3.357 1.00 93.19 88 GLU A O 1
ATOM 667 N N . ARG A 1 89 ? -15.529 5.325 2.868 1.00 90.06 89 ARG A N 1
ATOM 668 C CA . ARG A 1 89 ? -16.048 5.340 4.243 1.00 90.06 89 ARG A CA 1
ATOM 669 C C . ARG A 1 89 ? -17.534 5.045 4.234 1.00 90.06 89 ARG A C 1
ATOM 671 O O . ARG A 1 89 ? -18.277 5.691 3.498 1.00 90.06 89 ARG A O 1
ATOM 678 N N . ALA A 1 90 ? -17.966 4.080 5.045 1.00 86.88 90 ALA A N 1
ATOM 679 C CA . ALA A 1 90 ? -19.356 3.602 5.048 1.00 86.88 90 ALA A CA 1
ATOM 680 C C . ALA A 1 90 ? -19.865 3.203 3.641 1.00 86.88 90 ALA A C 1
ATOM 682 O O . ALA A 1 90 ? -20.995 3.520 3.273 1.00 86.88 90 ALA A O 1
ATOM 683 N N . GLY A 1 91 ? -19.006 2.576 2.828 1.00 82.25 91 GLY A N 1
ATOM 684 C CA . GLY A 1 91 ? -19.330 2.174 1.452 1.00 82.25 91 GLY A CA 1
ATOM 685 C C . GLY A 1 91 ? -19.473 3.330 0.454 1.00 82.25 91 GLY A C 1
ATOM 686 O O . GLY A 1 91 ? -19.932 3.114 -0.661 1.00 82.25 91 GLY A O 1
ATOM 687 N N . LYS A 1 92 ? -19.112 4.561 0.840 1.00 84.44 92 LYS A N 1
ATOM 688 C CA . LYS A 1 92 ? -19.077 5.719 -0.060 1.00 84.44 92 LYS A CA 1
ATOM 689 C C . LYS A 1 92 ? -17.641 6.066 -0.411 1.00 84.44 92 LYS A C 1
ATOM 691 O O . LYS A 1 92 ? -16.826 6.292 0.487 1.00 84.44 92 LYS A O 1
ATOM 696 N N . T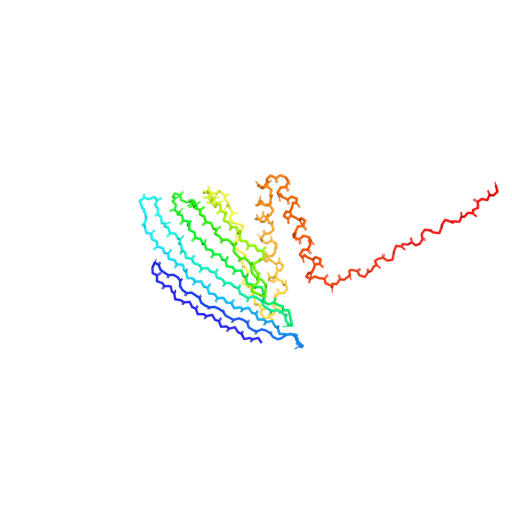HR A 1 93 ? -17.361 6.182 -1.702 1.00 89.12 93 THR A N 1
ATOM 697 C CA . THR A 1 93 ? -16.080 6.670 -2.215 1.00 89.12 93 THR A CA 1
ATOM 698 C C . THR A 1 93 ? -15.811 8.089 -1.722 1.00 89.12 93 THR A C 1
ATOM 700 O O . THR A 1 93 ? -16.641 8.987 -1.869 1.00 89.12 93 THR A O 1
ATOM 703 N N . ARG A 1 94 ? -14.639 8.284 -1.122 1.00 87.81 94 ARG A N 1
ATOM 704 C CA . ARG A 1 94 ? -14.102 9.586 -0.708 1.00 87.81 94 ARG A CA 1
ATOM 705 C C . ARG A 1 94 ? -12.979 10.062 -1.613 1.00 87.81 94 ARG A C 1
ATOM 707 O O . ARG A 1 94 ? -12.835 11.262 -1.810 1.00 87.81 94 ARG A O 1
ATOM 714 N N . LEU A 1 95 ? -12.201 9.127 -2.143 1.00 79.88 95 LEU A N 1
ATOM 715 C CA . LEU A 1 95 ? -11.091 9.396 -3.042 1.00 79.88 95 LEU A CA 1
ATOM 716 C C . LEU A 1 95 ? -11.000 8.250 -4.042 1.00 79.88 95 LEU A C 1
ATOM 718 O O . LEU A 1 95 ? -11.025 7.100 -3.624 1.00 79.88 95 LEU A O 1
ATOM 722 N N . ASP A 1 96 ? -10.884 8.560 -5.325 1.00 90.44 96 ASP A N 1
ATOM 723 C CA . ASP A 1 96 ? -10.509 7.605 -6.370 1.00 90.44 96 ASP A CA 1
ATOM 724 C C . ASP A 1 96 ? -9.593 8.345 -7.340 1.00 90.44 96 ASP A C 1
ATOM 726 O O . ASP A 1 96 ? -10.032 9.233 -8.073 1.00 90.44 96 ASP A O 1
ATOM 730 N N . VAL A 1 97 ? -8.295 8.066 -7.254 1.00 77.44 97 VAL A N 1
ATOM 731 C CA . VAL A 1 97 ? -7.275 8.744 -8.058 1.00 77.44 97 VAL A CA 1
ATOM 732 C C . VAL A 1 97 ? -6.321 7.730 -8.661 1.00 77.44 97 VAL A C 1
ATOM 734 O O . VAL A 1 97 ? -5.920 6.770 -8.010 1.00 77.44 97 VAL A O 1
ATOM 737 N N . ALA A 1 98 ? -5.920 7.967 -9.907 1.00 83.38 98 ALA A N 1
ATOM 738 C CA . ALA A 1 98 ? -4.855 7.227 -10.566 1.00 83.38 98 ALA A CA 1
ATOM 739 C C . ALA A 1 98 ? -3.614 8.119 -10.639 1.00 83.38 98 ALA A C 1
ATOM 741 O O . ALA A 1 98 ? -3.614 9.153 -11.307 1.00 83.38 98 ALA A O 1
ATOM 742 N N . LEU A 1 99 ? -2.562 7.721 -9.934 1.00 79.19 99 LEU A N 1
ATOM 743 C CA . LEU A 1 99 ? -1.294 8.431 -9.881 1.00 79.19 99 LEU A CA 1
ATOM 744 C C . LEU A 1 99 ? -0.325 7.781 -10.860 1.00 79.19 99 LEU A C 1
ATOM 746 O O . LEU A 1 99 ? -0.182 6.561 -10.867 1.00 79.19 99 LEU A O 1
ATOM 750 N N . ASN A 1 100 ? 0.369 8.586 -11.661 1.00 83.00 100 ASN A N 1
ATOM 751 C CA . ASN A 1 100 ? 1.554 8.100 -12.356 1.00 83.00 100 ASN A CA 1
ATOM 752 C C . ASN A 1 100 ? 2.708 8.123 -11.354 1.00 83.00 100 ASN A C 1
ATOM 754 O O . ASN A 1 100 ? 3.055 9.181 -10.833 1.00 83.00 100 ASN A O 1
ATOM 758 N N . ALA A 1 101 ? 3.271 6.957 -11.068 1.00 80.00 101 ALA A N 1
ATOM 759 C CA . ALA A 1 101 ? 4.409 6.808 -10.183 1.00 80.00 101 ALA A CA 1
ATOM 760 C C . ALA A 1 101 ? 5.677 6.691 -11.026 1.00 80.00 101 ALA A C 1
ATOM 762 O O . ALA A 1 101 ? 5.758 5.854 -11.927 1.00 80.00 101 ALA A O 1
ATOM 763 N N . VAL A 1 102 ? 6.663 7.528 -10.720 1.00 82.81 102 VAL A N 1
ATOM 764 C CA . VAL A 1 102 ? 8.020 7.424 -11.254 1.00 82.81 102 VAL A CA 1
ATOM 765 C C . VAL A 1 102 ? 8.960 7.447 -10.060 1.00 82.81 102 VAL A C 1
ATOM 767 O O . VAL A 1 102 ? 9.020 8.420 -9.316 1.00 82.81 102 VAL A O 1
ATOM 770 N N . MET A 1 103 ? 9.650 6.337 -9.857 1.00 78.94 103 MET A N 1
ATOM 771 C CA . MET A 1 103 ? 10.718 6.173 -8.891 1.00 78.94 103 MET A CA 1
ATOM 772 C C . MET A 1 103 ? 12.013 6.092 -9.678 1.00 78.94 103 MET A C 1
ATOM 774 O O . MET A 1 103 ? 12.277 5.109 -10.368 1.00 78.94 103 MET A O 1
ATOM 778 N N . GLU A 1 104 ? 12.819 7.136 -9.595 1.00 78.19 104 GLU A N 1
ATOM 779 C CA . GLU A 1 104 ? 14.171 7.090 -10.129 1.00 78.19 104 GLU A CA 1
ATOM 780 C C . GLU A 1 104 ? 15.096 6.411 -9.122 1.00 78.19 104 GLU A C 1
ATOM 782 O O . GLU A 1 104 ? 14.838 6.408 -7.913 1.00 78.19 104 GLU A O 1
ATOM 787 N N . LYS A 1 105 ? 16.195 5.845 -9.622 1.00 65.94 105 LYS A N 1
ATOM 788 C CA . LYS A 1 105 ? 17.288 5.369 -8.781 1.00 65.94 105 LYS A CA 1
ATOM 789 C C . LYS A 1 105 ? 17.889 6.576 -8.056 1.00 65.94 105 LYS A C 1
ATOM 791 O O . LYS A 1 105 ? 18.763 7.254 -8.582 1.00 65.94 105 LYS A O 1
ATOM 796 N N . GLY A 1 106 ? 17.383 6.880 -6.869 1.00 56.00 106 GLY A N 1
ATOM 797 C CA . GLY A 1 106 ? 17.955 7.914 -6.023 1.00 56.00 106 GLY A CA 1
ATOM 798 C C . GLY A 1 106 ? 19.171 7.381 -5.276 1.00 56.00 106 GLY A C 1
ATOM 799 O O . GLY A 1 106 ? 19.116 6.278 -4.734 1.00 56.00 106 GLY A O 1
ATOM 800 N N . ASP A 1 107 ? 20.200 8.215 -5.110 1.00 49.81 107 ASP A N 1
ATOM 801 C CA . ASP A 1 107 ? 21.159 8.134 -3.991 1.00 49.81 107 ASP A CA 1
ATOM 802 C C . ASP A 1 107 ? 20.454 8.480 -2.665 1.00 49.81 107 ASP A C 1
ATOM 804 O O . ASP A 1 107 ? 20.920 9.273 -1.847 1.00 49.81 107 ASP A O 1
ATOM 808 N N . ALA A 1 108 ? 19.255 7.935 -2.457 1.00 45.84 108 ALA A N 1
ATOM 809 C CA . ALA A 1 108 ? 18.621 7.967 -1.164 1.00 45.84 108 ALA A CA 1
ATOM 810 C C . ALA A 1 108 ? 19.417 6.991 -0.306 1.00 45.84 108 ALA A C 1
ATOM 812 O O . ALA A 1 108 ? 19.139 5.792 -0.280 1.00 45.84 108 ALA A O 1
ATOM 813 N N . THR A 1 109 ? 20.421 7.515 0.395 1.00 45.19 109 THR A N 1
ATOM 814 C CA . THR A 1 109 ? 20.845 6.970 1.676 1.00 45.19 109 THR A CA 1
ATOM 815 C C . THR A 1 109 ? 19.566 6.841 2.490 1.00 45.19 109 THR A C 1
ATOM 817 O O . THR A 1 109 ? 19.084 7.808 3.081 1.00 45.19 109 THR A O 1
ATOM 820 N N . LEU A 1 110 ? 18.944 5.660 2.430 1.00 43.66 110 LEU A N 1
ATOM 821 C CA . LEU A 1 110 ? 17.932 5.263 3.389 1.00 43.66 110 LEU A CA 1
ATOM 822 C C . LEU A 1 110 ? 18.553 5.606 4.744 1.00 43.66 110 LEU A C 1
ATOM 824 O O . LEU A 1 110 ? 19.687 5.170 4.984 1.00 43.66 110 LEU A O 1
ATOM 828 N N . PRO A 1 111 ? 17.912 6.441 5.588 1.00 45.78 111 PRO A N 1
ATOM 829 C CA . PRO A 1 111 ? 18.401 6.603 6.944 1.00 45.78 111 PRO A CA 1
ATOM 830 C C . PRO A 1 111 ? 18.550 5.184 7.480 1.00 45.78 111 PRO A C 1
ATOM 832 O O . PRO A 1 111 ? 17.610 4.393 7.356 1.00 45.78 111 PRO A O 1
ATOM 835 N N . ALA A 1 112 ? 19.773 4.840 7.903 1.00 46.25 112 ALA A N 1
ATOM 836 C CA . ALA A 1 112 ? 20.123 3.491 8.319 1.00 46.25 112 ALA A CA 1
ATOM 837 C C . ALA A 1 112 ? 18.972 2.952 9.167 1.00 46.25 112 ALA A C 1
ATOM 839 O O . ALA A 1 112 ? 18.537 3.643 10.094 1.00 46.25 112 ALA A O 1
ATOM 840 N N . ALA A 1 113 ? 18.425 1.797 8.766 1.00 46.50 113 ALA A N 1
ATOM 841 C CA . ALA A 1 113 ? 17.272 1.187 9.416 1.00 46.50 113 ALA A CA 1
ATOM 842 C C . ALA A 1 113 ? 17.427 1.323 10.937 1.00 46.50 113 ALA A C 1
ATOM 844 O O . ALA A 1 113 ? 18.544 1.109 11.426 1.00 46.50 113 ALA A O 1
ATOM 845 N N . PRO A 1 114 ? 16.382 1.730 11.685 1.00 48.34 114 PRO A N 1
ATOM 846 C CA . PRO A 1 114 ? 16.532 1.961 13.110 1.00 48.34 114 PRO A CA 1
ATOM 847 C C . PRO A 1 114 ? 17.139 0.705 13.735 1.00 48.34 114 PRO A C 1
ATOM 849 O O . PRO A 1 114 ? 16.555 -0.373 13.683 1.00 48.34 114 PRO A O 1
ATOM 852 N N . ALA A 1 115 ? 18.341 0.850 14.298 1.00 55.06 115 ALA A N 1
ATOM 853 C CA . ALA A 1 115 ? 19.155 -0.227 14.864 1.00 55.06 115 ALA A CA 1
ATOM 854 C C . ALA A 1 115 ? 18.533 -0.861 16.126 1.00 55.06 115 ALA A C 1
ATOM 856 O O . ALA A 1 115 ? 19.203 -1.564 16.880 1.00 55.06 115 ALA A O 1
ATOM 857 N N . ARG A 1 116 ? 17.254 -0.578 16.388 1.00 57.69 116 ARG A N 1
ATOM 858 C CA . ARG A 1 116 ? 16.530 -0.937 17.594 1.00 57.69 116 ARG A CA 1
ATOM 859 C C . ARG A 1 116 ? 15.195 -1.558 17.212 1.00 57.69 116 ARG A C 1
ATOM 861 O O . ARG A 1 116 ? 14.340 -0.920 16.605 1.00 57.69 116 ARG A O 1
ATOM 868 N N . ILE A 1 117 ? 15.043 -2.816 17.597 1.00 65.44 117 ILE A N 1
ATOM 869 C CA . ILE A 1 117 ? 13.768 -3.524 17.601 1.00 65.44 117 ILE A CA 1
ATOM 870 C C . ILE A 1 117 ? 12.992 -3.019 18.823 1.00 65.44 117 ILE A C 1
ATOM 872 O O . ILE A 1 117 ? 13.558 -2.959 19.914 1.00 65.44 117 ILE A O 1
ATOM 876 N N . TYR A 1 118 ? 11.732 -2.634 18.629 1.00 70.06 118 TYR A N 1
ATOM 877 C CA . TYR A 1 118 ? 10.837 -2.204 19.705 1.00 70.06 118 TYR A CA 1
ATOM 878 C C . TYR A 1 118 ? 9.848 -3.320 20.030 1.00 70.06 118 TYR A C 1
ATOM 880 O O . TYR A 1 118 ? 9.261 -3.904 19.114 1.00 70.06 118 TYR A O 1
ATOM 888 N N . ASP A 1 119 ? 9.613 -3.576 21.316 1.00 71.88 119 ASP A N 1
ATOM 889 C CA . ASP A 1 119 ? 8.471 -4.389 21.729 1.00 71.88 119 ASP A CA 1
ATOM 890 C C . ASP A 1 119 ? 7.201 -3.530 21.678 1.00 71.88 119 ASP A C 1
ATOM 892 O O . ASP A 1 119 ? 6.974 -2.661 22.520 1.00 71.88 119 ASP A O 1
ATOM 896 N N . LEU A 1 120 ? 6.339 -3.776 20.690 1.00 69.75 120 LEU A N 1
ATOM 897 C CA . LEU A 1 120 ? 5.110 -3.004 20.488 1.00 69.75 120 LEU A CA 1
AT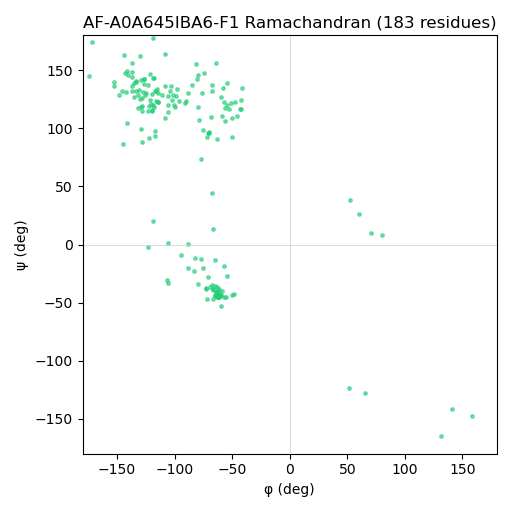OM 898 C C . LEU A 1 120 ? 4.091 -3.150 21.631 1.00 69.75 120 LEU A C 1
ATOM 900 O O . LEU A 1 120 ? 3.154 -2.356 21.690 1.00 69.75 120 LEU A O 1
ATOM 904 N N . HIS A 1 121 ? 4.243 -4.125 22.534 1.00 63.19 121 HIS A N 1
ATOM 905 C CA . HIS A 1 121 ? 3.382 -4.244 23.714 1.00 63.19 121 HIS A CA 1
ATOM 906 C C . HIS A 1 121 ? 3.775 -3.280 24.837 1.00 63.19 121 HIS A C 1
ATOM 908 O O . HIS A 1 121 ? 2.901 -2.797 25.557 1.00 63.19 121 HIS A O 1
ATOM 914 N N . ALA A 1 122 ? 5.069 -2.999 24.990 1.00 66.69 122 ALA A N 1
ATOM 915 C CA . ALA A 1 122 ? 5.600 -2.191 26.087 1.00 66.69 122 ALA A CA 1
ATOM 916 C C . ALA A 1 122 ? 6.036 -0.786 25.642 1.00 66.69 122 ALA A C 1
ATOM 918 O O . ALA A 1 122 ? 5.944 0.169 26.409 1.00 66.69 122 ALA A O 1
ATOM 919 N N . GLU A 1 123 ? 6.477 -0.647 24.392 1.00 68.19 123 GLU A N 1
ATOM 920 C CA . GLU A 1 123 ? 7.178 0.533 23.878 1.00 68.19 123 GLU A CA 1
ATOM 921 C C . GLU A 1 123 ? 6.412 1.218 22.732 1.00 68.19 123 GLU A C 1
ATOM 923 O O . GLU A 1 123 ? 6.991 1.984 21.962 1.00 68.19 123 GLU A O 1
ATOM 928 N N . LEU A 1 124 ? 5.098 0.983 22.600 1.00 67.06 124 LEU A N 1
ATOM 929 C CA . LEU A 1 124 ? 4.279 1.529 21.505 1.00 67.06 124 LEU A CA 1
ATOM 930 C C . LEU A 1 124 ? 4.438 3.051 21.293 1.00 67.06 124 LEU A C 1
ATOM 932 O O . LEU A 1 124 ? 4.579 3.463 20.138 1.00 67.06 124 LEU A O 1
ATOM 936 N N . PRO A 1 125 ? 4.460 3.908 22.338 1.00 62.38 125 PRO A N 1
ATOM 937 C CA . PRO A 1 125 ? 4.653 5.347 22.148 1.00 62.38 125 PRO A CA 1
ATOM 938 C C . PRO A 1 125 ? 6.030 5.684 21.562 1.00 62.38 125 PRO A C 1
ATOM 940 O O . PRO A 1 125 ? 6.128 6.501 20.649 1.00 62.38 125 PRO A O 1
ATOM 943 N N . GLN A 1 126 ? 7.081 5.007 22.031 1.00 66.38 126 GLN A N 1
ATOM 944 C CA . GLN A 1 126 ? 8.461 5.228 21.589 1.00 66.38 126 GLN A CA 1
ATOM 945 C C . GLN A 1 126 ? 8.693 4.672 20.180 1.00 66.38 126 GLN A C 1
ATOM 947 O O . GLN A 1 126 ? 9.368 5.307 19.374 1.00 66.38 126 GLN A O 1
ATOM 952 N N . ALA A 1 127 ? 8.084 3.529 19.851 1.00 67.56 127 ALA A N 1
ATOM 953 C CA . ALA A 1 127 ? 8.090 2.959 18.508 1.00 67.56 127 ALA A CA 1
ATOM 954 C C . ALA A 1 127 ? 7.374 3.882 17.510 1.00 67.56 127 ALA A C 1
ATOM 956 O O . ALA A 1 127 ? 7.872 4.125 16.411 1.00 67.56 127 ALA A O 1
ATOM 957 N N . ARG A 1 128 ? 6.227 4.449 17.909 1.00 68.62 128 ARG A N 1
ATOM 958 C CA . ARG A 1 128 ? 5.475 5.419 17.102 1.00 68.62 128 ARG A CA 1
ATOM 959 C C . ARG A 1 128 ? 6.272 6.699 16.870 1.00 68.62 128 ARG A C 1
ATOM 961 O O . ARG A 1 128 ? 6.280 7.210 15.751 1.00 68.62 128 ARG A O 1
ATOM 968 N N . GLU A 1 129 ? 6.931 7.219 17.897 1.00 69.75 129 GLU A N 1
ATOM 969 C CA . GLU A 1 129 ? 7.760 8.418 17.790 1.00 69.75 129 GLU A CA 1
ATOM 970 C C . GLU A 1 129 ? 8.986 8.177 16.902 1.00 69.75 129 GLU A C 1
ATOM 972 O O . GLU A 1 129 ? 9.229 8.947 15.974 1.00 69.75 129 GLU A O 1
ATOM 977 N N . ALA A 1 130 ? 9.695 7.064 17.102 1.00 66.12 130 ALA A N 1
ATOM 978 C CA . ALA A 1 130 ? 10.841 6.679 16.283 1.00 66.12 130 ALA A CA 1
ATOM 979 C C . ALA A 1 130 ? 10.464 6.492 14.806 1.00 66.12 130 ALA A C 1
ATOM 981 O O . ALA A 1 130 ? 11.160 6.988 13.920 1.00 66.12 130 ALA A O 1
ATOM 982 N N . LEU A 1 131 ? 9.328 5.841 14.536 1.00 68.75 131 LEU A N 1
ATOM 983 C CA . LEU A 1 131 ? 8.798 5.694 13.183 1.00 68.75 131 LEU A CA 1
ATOM 984 C C . LEU A 1 131 ? 8.429 7.055 12.577 1.00 68.75 131 LEU A C 1
ATOM 986 O O . LEU A 1 131 ? 8.774 7.332 11.431 1.00 68.75 131 LEU A O 1
ATOM 990 N N . SER A 1 132 ? 7.779 7.929 13.350 1.00 68.88 132 SER A N 1
ATOM 991 C CA . SER A 1 132 ? 7.408 9.275 12.896 1.00 68.88 132 SER A CA 1
ATOM 992 C C . SER A 1 132 ? 8.641 10.105 12.532 1.00 68.88 132 SER A C 1
ATOM 994 O O . SER A 1 132 ? 8.660 10.730 11.475 1.00 68.88 132 SER A O 1
ATOM 996 N N . GLN A 1 133 ? 9.691 10.062 13.357 1.00 71.25 133 GLN A N 1
ATOM 997 C CA . GLN A 1 133 ? 10.961 10.753 13.109 1.00 71.25 133 GLN A CA 1
ATOM 998 C C . GLN A 1 133 ? 11.711 10.183 11.900 1.00 71.25 133 GLN A C 1
ATOM 1000 O O . GLN A 1 133 ? 12.269 10.944 11.115 1.00 71.25 133 GLN A O 1
ATOM 1005 N N . ALA A 1 134 ? 11.691 8.862 11.704 1.00 66.88 134 ALA A N 1
ATOM 1006 C CA . ALA A 1 134 ? 12.318 8.225 10.547 1.00 66.88 134 ALA A CA 1
ATOM 1007 C C . ALA A 1 134 ? 11.607 8.571 9.226 1.00 66.88 134 ALA A C 1
ATOM 1009 O O . ALA A 1 134 ? 12.256 8.731 8.192 1.00 66.88 134 ALA A O 1
ATOM 1010 N N . LEU A 1 135 ? 10.279 8.714 9.255 1.00 65.44 135 LEU A N 1
ATOM 1011 C CA . LEU A 1 135 ? 9.473 9.033 8.074 1.00 65.44 135 LEU A CA 1
ATOM 1012 C C . LEU A 1 135 ? 9.434 10.534 7.758 1.00 65.44 135 LEU A C 1
ATOM 1014 O O . LEU A 1 135 ? 9.209 10.907 6.606 1.00 65.44 135 LEU A O 1
ATOM 1018 N N . LEU A 1 136 ? 9.685 11.403 8.740 1.00 70.62 136 LEU A N 1
ATOM 1019 C CA . LEU A 1 136 ? 9.584 12.860 8.602 1.00 70.62 136 LEU A CA 1
ATOM 1020 C C . LEU A 1 136 ? 10.429 13.443 7.451 1.00 70.62 136 LEU A C 1
ATOM 1022 O O . LEU A 1 136 ? 9.893 14.239 6.676 1.00 70.62 136 LEU A O 1
ATOM 1026 N N . PRO A 1 137 ? 11.707 13.052 7.262 1.00 68.50 137 PRO A N 1
ATOM 1027 C CA . PRO A 1 137 ? 12.522 13.532 6.147 1.00 68.50 137 PRO A CA 1
ATOM 1028 C C . PRO A 1 137 ? 11.976 13.084 4.790 1.00 68.50 137 PRO A C 1
ATOM 1030 O O . PRO A 1 137 ? 12.027 13.843 3.823 1.00 68.50 137 PRO A O 1
ATOM 1033 N N . LEU A 1 138 ? 11.426 11.869 4.725 1.00 67.25 138 LEU A N 1
ATOM 1034 C CA . LEU A 1 138 ? 10.895 11.278 3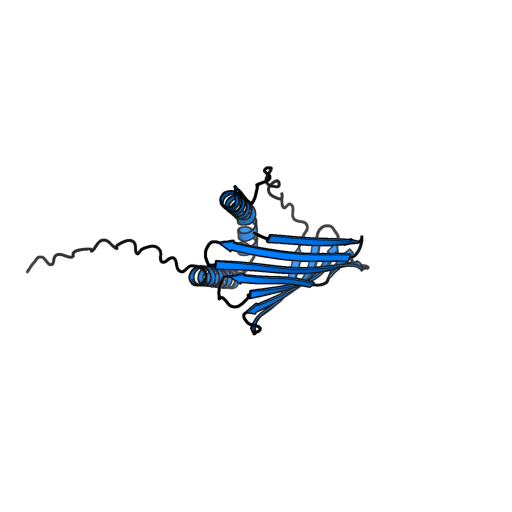.501 1.00 67.25 138 LEU A CA 1
ATOM 1035 C C . LEU A 1 138 ? 9.593 11.971 3.086 1.00 67.25 138 LEU A C 1
ATOM 1037 O O . LEU A 1 138 ? 9.458 12.407 1.946 1.00 67.25 138 LEU A O 1
ATOM 1041 N N . VAL A 1 139 ? 8.680 12.162 4.041 1.00 68.69 139 VAL A N 1
ATOM 1042 C CA . VAL A 1 139 ? 7.428 12.903 3.839 1.00 68.69 139 VAL A CA 1
ATOM 1043 C C . VAL A 1 139 ? 7.719 14.357 3.474 1.00 68.69 139 VAL A C 1
ATOM 1045 O O . VAL A 1 139 ? 7.121 14.882 2.540 1.00 68.69 139 VAL A O 1
ATOM 1048 N N . LYS A 1 140 ? 8.677 15.006 4.150 1.00 71.50 140 LYS A N 1
ATOM 1049 C CA . LYS A 1 140 ? 9.092 16.377 3.827 1.00 71.50 140 LYS A CA 1
ATOM 1050 C C . LYS A 1 140 ? 9.639 16.481 2.405 1.00 71.50 140 LYS A C 1
ATOM 1052 O O . LYS A 1 140 ? 9.272 17.415 1.703 1.00 71.50 140 LYS A O 1
ATOM 1057 N N . LYS A 1 141 ? 10.488 15.544 1.974 1.00 70.25 141 LYS A N 1
ATOM 1058 C CA . LYS A 1 141 ? 11.023 15.519 0.607 1.00 70.25 141 LYS A CA 1
ATOM 1059 C C . LYS A 1 141 ? 9.893 15.397 -0.416 1.00 70.25 141 LYS A C 1
ATOM 1061 O O . LYS A 1 141 ? 9.751 16.274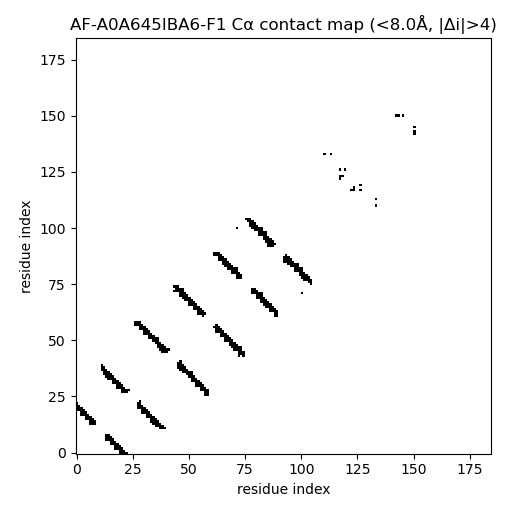 -1.256 1.00 70.25 141 LYS A O 1
ATOM 1066 N N . VAL A 1 142 ? 9.025 14.399 -0.244 1.00 70.38 142 VAL A N 1
ATOM 1067 C CA . VAL A 1 142 ? 7.867 14.171 -1.121 1.00 70.38 142 VAL A CA 1
ATOM 1068 C C . VAL A 1 142 ? 6.965 15.404 -1.186 1.00 70.38 142 VAL A C 1
ATOM 1070 O O . VAL A 1 142 ? 6.590 15.817 -2.274 1.00 70.38 142 VAL A O 1
ATOM 1073 N N . LEU A 1 143 ? 6.658 16.042 -0.051 1.00 73.06 143 LEU A N 1
ATOM 1074 C CA . LEU A 1 143 ? 5.861 17.273 -0.013 1.00 73.06 143 LEU A CA 1
ATOM 1075 C C . LEU A 1 143 ? 6.516 18.426 -0.775 1.00 73.06 143 LEU A C 1
ATOM 1077 O O . LEU A 1 143 ? 5.813 19.210 -1.407 1.00 73.06 143 LEU A O 1
ATOM 1081 N N . MET A 1 144 ? 7.839 18.558 -0.692 1.00 76.88 144 MET A N 1
ATOM 1082 C CA . MET A 1 144 ? 8.578 19.642 -1.341 1.00 76.88 144 MET A CA 1
ATOM 1083 C C . MET A 1 144 ? 8.723 19.446 -2.854 1.00 76.88 144 MET A C 1
ATOM 1085 O O . MET A 1 144 ? 8.907 20.444 -3.545 1.00 76.88 144 MET A O 1
ATOM 1089 N N . ASP A 1 145 ? 8.562 18.219 -3.353 1.00 74.81 145 ASP A N 1
ATOM 1090 C CA . ASP A 1 145 ? 8.574 17.900 -4.786 1.00 74.81 145 ASP A CA 1
ATOM 1091 C C . ASP A 1 145 ? 7.250 18.271 -5.496 1.00 74.81 145 ASP A C 1
ATOM 1093 O O . ASP A 1 145 ? 7.190 18.323 -6.726 1.00 74.81 145 ASP A O 1
ATOM 1097 N N . PHE A 1 146 ? 6.177 18.578 -4.752 1.00 63.72 146 PHE A N 1
ATOM 1098 C CA . PHE A 1 146 ? 4.919 19.062 -5.334 1.00 63.72 146 PHE A CA 1
ATOM 1099 C C . PHE A 1 146 ? 4.974 20.558 -5.6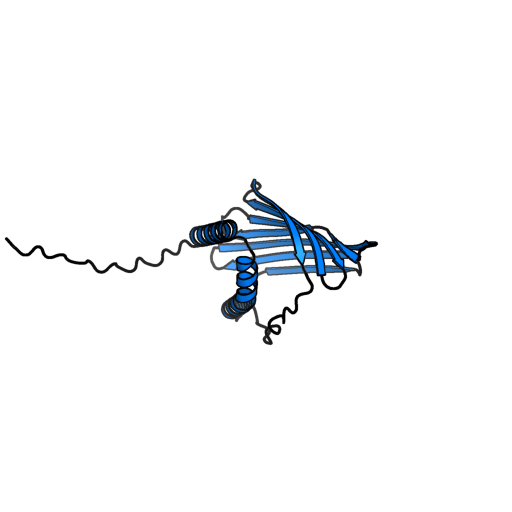96 1.00 63.72 146 PHE A C 1
ATOM 1101 O O . PHE A 1 146 ? 5.517 21.363 -4.930 1.00 63.72 146 PHE A O 1
ATOM 1108 N N . PRO A 1 147 ? 4.298 20.979 -6.787 1.00 78.19 147 PRO A N 1
ATOM 1109 C CA . PRO A 1 147 ? 4.017 22.387 -7.042 1.00 78.19 147 PRO A CA 1
ATOM 1110 C C . PRO A 1 147 ? 3.306 23.028 -5.847 1.00 78.19 147 PRO A C 1
ATOM 1112 O O . PRO A 1 147 ? 2.391 22.441 -5.265 1.00 78.19 147 PRO A O 1
ATOM 1115 N N . GLU A 1 148 ? 3.696 24.255 -5.507 1.00 73.00 148 GLU A N 1
ATOM 1116 C CA . GLU A 1 148 ? 3.227 24.961 -4.310 1.00 73.00 148 GLU A CA 1
ATOM 1117 C C . GLU A 1 148 ? 1.696 24.951 -4.105 1.00 73.00 148 GLU A C 1
ATOM 1119 O O . GLU A 1 148 ? 1.269 24.656 -2.986 1.00 73.00 148 GLU A O 1
ATOM 1124 N N . PRO A 1 149 ? 0.851 25.152 -5.138 1.00 68.62 149 PRO A N 1
ATOM 1125 C CA . PRO A 1 149 ? -0.601 25.100 -4.966 1.00 68.62 149 PRO A CA 1
ATOM 1126 C C . PRO A 1 149 ? -1.112 23.720 -4.518 1.00 68.62 149 PRO A C 1
ATOM 1128 O O . PRO A 1 149 ? -1.986 23.629 -3.659 1.00 68.62 149 PRO A O 1
ATOM 1131 N N . ALA A 1 150 ? -0.544 22.637 -5.060 1.00 66.25 150 ALA A N 1
ATOM 1132 C CA . ALA A 1 150 ? -0.916 21.264 -4.710 1.00 66.25 150 ALA A CA 1
ATOM 1133 C C . ALA A 1 150 ? -0.409 20.883 -3.311 1.00 66.25 150 ALA A C 1
ATOM 1135 O O . ALA A 1 150 ? -1.125 20.252 -2.533 1.00 66.25 150 ALA A O 1
ATOM 1136 N N . ARG A 1 151 ? 0.800 21.336 -2.963 1.00 77.38 151 ARG A N 1
ATOM 1137 C CA . ARG A 1 151 ? 1.386 21.167 -1.629 1.00 77.38 151 ARG A CA 1
ATOM 1138 C C . ARG A 1 151 ? 0.525 21.816 -0.543 1.00 77.38 151 ARG A C 1
ATOM 1140 O O . ARG A 1 151 ? 0.293 21.206 0.497 1.00 77.38 151 ARG A O 1
ATOM 1147 N N . LEU A 1 152 ? 0.026 23.030 -0.785 1.00 74.25 152 LEU A N 1
ATOM 1148 C CA . LEU A 1 152 ? -0.836 23.753 0.155 1.00 74.25 152 LEU A CA 1
ATOM 1149 C C . LEU A 1 152 ? -2.202 23.083 0.343 1.00 74.25 152 LEU A C 1
ATOM 1151 O O . LEU A 1 152 ? -2.679 23.005 1.473 1.00 74.25 152 LEU A O 1
ATOM 1155 N N . LEU A 1 153 ? -2.803 22.554 -0.727 1.00 73.31 153 LEU A N 1
ATOM 1156 C CA . LEU A 1 153 ? -4.050 21.785 -0.643 1.00 73.31 153 LEU A CA 1
ATOM 1157 C C . LEU A 1 153 ? -3.873 20.512 0.188 1.00 73.31 153 LEU A C 1
ATOM 1159 O O . LEU A 1 153 ? -4.676 20.240 1.078 1.00 73.31 153 LEU A O 1
ATOM 1163 N N . LEU A 1 154 ? -2.788 19.773 -0.049 1.00 73.81 154 LEU A N 1
ATOM 1164 C CA . LEU A 1 154 ? -2.505 18.545 0.685 1.00 73.81 154 LEU A CA 1
ATOM 1165 C C . LEU A 1 154 ? -2.238 18.825 2.173 1.00 73.81 154 LEU A C 1
ATOM 1167 O O . LEU A 1 154 ? -2.810 18.163 3.035 1.00 73.81 154 LEU A O 1
ATOM 1171 N N . LEU A 1 155 ? -1.447 19.857 2.490 1.00 75.50 155 LEU A N 1
ATOM 1172 C CA . LEU A 1 155 ? -1.223 20.304 3.871 1.00 75.50 155 LEU A CA 1
ATOM 1173 C C . LEU A 1 155 ? -2.515 20.782 4.547 1.00 75.50 155 LEU A C 1
ATOM 1175 O O . LEU A 1 155 ? -2.744 20.488 5.721 1.00 75.50 155 LEU A O 1
ATOM 1179 N N . HIS A 1 156 ? -3.376 21.492 3.817 1.00 77.69 156 HIS A N 1
ATOM 1180 C CA . HIS A 1 156 ? -4.680 21.920 4.310 1.00 77.69 156 HIS A CA 1
ATOM 1181 C C . HIS A 1 156 ? -5.581 20.721 4.637 1.00 77.69 156 HIS A C 1
ATOM 1183 O O . HIS A 1 156 ? -6.183 20.686 5.712 1.00 77.69 156 HIS A O 1
ATOM 1189 N N . ASP A 1 157 ? -5.644 19.720 3.758 1.00 72.75 157 ASP A N 1
ATOM 1190 C CA . ASP A 1 157 ? -6.453 18.516 3.960 1.00 72.75 157 ASP A CA 1
ATOM 1191 C C . ASP A 1 157 ? -5.905 17.620 5.077 1.00 72.75 157 ASP A C 1
ATOM 1193 O O . ASP A 1 157 ? -6.684 17.090 5.876 1.00 72.75 157 ASP A O 1
ATOM 1197 N N . MET A 1 158 ? -4.580 17.520 5.213 1.00 70.12 158 MET A N 1
ATOM 1198 C CA . MET A 1 158 ? -3.934 16.883 6.366 1.00 70.12 158 MET A CA 1
ATOM 1199 C C . MET A 1 158 ? -4.278 17.616 7.668 1.00 70.12 158 MET A C 1
ATOM 1201 O O . MET A 1 158 ? -4.671 16.988 8.650 1.00 70.12 158 MET A O 1
ATOM 1205 N N . GLY A 1 159 ? -4.210 18.951 7.668 1.00 72.12 159 GLY A N 1
ATOM 1206 C CA . GLY A 1 159 ? -4.605 19.777 8.809 1.00 72.12 159 GLY A CA 1
ATOM 1207 C C . GLY A 1 159 ? -6.091 19.650 9.148 1.00 72.12 159 GLY A C 1
ATOM 1208 O O . GLY A 1 159 ? -6.456 19.630 10.321 1.00 72.12 159 GLY A O 1
ATOM 1209 N N . ARG A 1 160 ? -6.965 19.516 8.144 1.00 71.56 160 ARG A N 1
ATOM 1210 C CA . ARG A 1 160 ? -8.396 19.253 8.345 1.00 71.56 160 ARG A CA 1
ATOM 1211 C C . ARG A 1 160 ? -8.621 17.884 8.981 1.00 71.56 160 ARG A C 1
ATOM 1213 O O . ARG A 1 160 ? -9.402 17.796 9.919 1.00 71.56 160 ARG A O 1
ATOM 1220 N N . THR A 1 161 ? -7.908 16.865 8.508 1.00 62.31 161 THR A N 1
ATOM 1221 C CA . THR A 1 161 ? -7.990 15.489 9.015 1.00 62.31 161 THR A CA 1
ATOM 1222 C C . THR A 1 161 ? -7.554 15.413 10.478 1.00 62.31 161 THR A C 1
ATOM 1224 O O . THR A 1 161 ? -8.295 14.887 11.300 1.00 62.31 161 THR A O 1
ATOM 1227 N N . LEU A 1 162 ? -6.440 16.064 10.835 1.00 58.81 162 LEU A N 1
ATOM 1228 C CA . LEU A 1 162 ? -5.973 16.178 12.223 1.00 58.81 162 LEU A CA 1
ATOM 1229 C C . LEU A 1 162 ? -6.999 16.853 13.144 1.00 58.81 162 LEU A C 1
ATOM 1231 O O . LEU A 1 162 ? -7.198 16.406 14.268 1.00 58.81 162 LEU A O 1
ATOM 1235 N N . ARG A 1 163 ? -7.687 17.900 12.667 1.00 63.50 163 ARG A N 1
ATOM 1236 C CA . ARG A 1 163 ? -8.758 18.568 13.431 1.00 63.50 163 ARG A CA 1
ATOM 1237 C C . ARG A 1 163 ? -10.023 17.719 13.557 1.00 63.50 163 ARG A C 1
ATOM 1239 O O . ARG A 1 163 ? -10.762 17.889 14.514 1.00 63.50 163 ARG A O 1
ATOM 1246 N N . THR A 1 164 ? -10.294 16.835 12.595 1.00 57.31 164 THR A N 1
ATOM 1247 C CA . THR A 1 164 ? -11.457 15.933 12.635 1.00 57.31 164 THR A CA 1
ATOM 1248 C C . THR A 1 164 ? -11.192 14.614 13.357 1.00 57.31 164 THR A C 1
ATOM 1250 O O . THR A 1 164 ? -12.143 13.967 13.772 1.00 57.31 164 THR A O 1
ATOM 1253 N N . GLU A 1 165 ? -9.928 14.210 13.502 1.00 52.84 165 GLU A N 1
ATOM 1254 C CA . GLU A 1 165 ? -9.510 13.003 14.232 1.00 52.84 165 GLU A CA 1
ATOM 1255 C C . GLU A 1 165 ? -9.136 13.292 15.695 1.00 52.84 165 GLU A C 1
ATOM 1257 O O . GLU A 1 165 ? -8.943 12.361 16.474 1.00 52.84 165 GLU A O 1
ATOM 1262 N N . GLY A 1 166 ? -9.048 14.570 16.080 1.00 44.88 166 GLY A N 1
ATOM 1263 C CA . GLY A 1 166 ? -8.747 15.007 17.436 1.00 44.88 166 GLY A CA 1
ATOM 1264 C C . GLY A 1 166 ? -9.757 16.023 17.952 1.00 44.88 166 GLY A C 1
ATOM 1265 O O . GLY A 1 166 ? -9.500 17.223 17.912 1.00 44.88 166 GLY A O 1
ATOM 1266 N N . GLU A 1 167 ? -10.845 15.551 18.560 1.00 44.88 167 GLU A N 1
ATOM 1267 C CA . GLU A 1 167 ? -11.424 16.285 19.685 1.00 44.88 167 GLU A CA 1
ATOM 1268 C C . GLU A 1 167 ? -10.554 16.011 20.921 1.00 44.88 167 GLU A C 1
ATOM 1270 O O . GLU A 1 167 ? -10.877 15.253 21.825 1.00 44.88 167 GLU A O 1
ATOM 1275 N N . ALA A 1 168 ? -9.383 16.634 20.919 1.00 41.38 168 ALA A N 1
ATOM 1276 C CA . ALA A 1 168 ? -8.837 17.224 22.120 1.00 41.38 168 ALA A CA 1
ATOM 1277 C C . ALA A 1 168 ? -8.637 18.686 21.748 1.00 41.38 168 ALA A C 1
ATOM 1279 O O . ALA A 1 168 ? -7.622 19.070 21.169 1.00 41.38 168 ALA A O 1
ATOM 1280 N N . VAL A 1 169 ? -9.670 19.485 22.021 1.00 39.69 169 VAL A N 1
ATOM 1281 C CA . VAL A 1 169 ? -9.529 20.932 22.163 1.00 39.69 169 VAL A CA 1
ATOM 1282 C C . VAL A 1 169 ? -8.265 21.141 23.002 1.00 39.69 169 VAL A C 1
ATOM 1284 O O . VAL A 1 169 ? -8.243 20.658 24.139 1.00 39.69 169 VAL A O 1
ATOM 1287 N N . PRO A 1 170 ? -7.188 21.776 22.495 1.00 37.16 170 PRO A N 1
ATOM 1288 C CA . PRO A 1 170 ? -6.172 22.265 23.409 1.00 37.16 170 PRO A CA 1
ATOM 1289 C C . PRO A 1 170 ? -6.940 23.168 24.366 1.00 37.16 170 PRO A C 1
ATOM 1291 O O . PRO A 1 170 ? -7.616 24.089 23.901 1.00 37.16 170 PRO A O 1
ATOM 1294 N N . ALA A 1 171 ? -6.958 22.817 25.659 1.00 37.81 171 ALA A N 1
ATOM 1295 C CA . ALA A 1 171 ? -7.615 23.614 26.685 1.00 37.81 171 ALA A CA 1
ATOM 1296 C C . ALA A 1 171 ? -7.262 25.063 26.385 1.00 37.81 171 ALA A C 1
ATOM 1298 O O . ALA A 1 171 ? -6.072 25.367 26.308 1.00 37.81 171 ALA A O 1
ATOM 1299 N N . ALA A 1 172 ? -8.281 25.872 26.077 1.00 36.78 172 ALA A N 1
ATOM 1300 C CA . ALA A 1 172 ? -8.093 27.237 25.630 1.00 36.78 172 ALA A CA 1
ATOM 1301 C C . ALA A 1 172 ? -7.070 27.876 26.563 1.00 36.78 172 ALA A C 1
ATOM 1303 O O . ALA A 1 172 ? -7.327 28.026 27.761 1.00 36.78 172 ALA A O 1
ATOM 1304 N N . GLU A 1 173 ? -5.881 28.149 26.032 1.00 36.59 173 GLU A N 1
ATOM 1305 C CA . GLU A 1 173 ? -4.899 28.932 26.748 1.00 36.59 173 GLU A CA 1
ATOM 1306 C C . GLU A 1 173 ? -5.622 30.249 26.994 1.00 36.59 173 GLU A C 1
ATOM 1308 O O . GLU A 1 173 ? -6.035 30.922 26.044 1.00 36.59 173 GLU A O 1
ATOM 1313 N N . ARG A 1 174 ? -5.954 30.510 28.266 1.00 38.09 174 ARG A N 1
ATOM 1314 C CA . ARG A 1 174 ? -6.635 31.732 28.677 1.00 38.09 174 ARG A CA 1
ATOM 1315 C C . ARG A 1 174 ? -5.840 32.871 28.069 1.00 38.09 174 ARG A C 1
ATOM 1317 O O . ARG A 1 174 ? -4.725 33.141 28.507 1.00 38.09 174 ARG A O 1
ATOM 1324 N N . ILE A 1 175 ? -6.419 33.511 27.061 1.00 44.19 175 ILE A N 1
ATOM 1325 C CA . ILE A 1 175 ? -5.936 34.788 26.568 1.00 44.19 175 ILE A CA 1
ATOM 1326 C C . ILE A 1 175 ? -5.916 35.679 27.815 1.00 44.19 175 ILE A C 1
ATOM 1328 O O . ILE A 1 175 ? -6.962 35.791 28.463 1.00 44.19 175 ILE A O 1
ATOM 1332 N N . PRO A 1 176 ? -4.764 36.232 28.234 1.00 40.22 176 PRO A N 1
ATOM 1333 C CA . PRO A 1 176 ? -4.774 37.189 29.323 1.00 40.22 176 PRO A CA 1
ATOM 1334 C C . PRO A 1 176 ? -5.706 38.327 28.905 1.00 40.22 176 PRO A C 1
ATOM 1336 O O . PRO A 1 176 ? -5.541 38.905 27.829 1.00 40.22 176 PRO A O 1
ATOM 1339 N N . GLU A 1 177 ? -6.728 38.587 29.721 1.00 42.69 177 GLU A N 1
ATOM 1340 C CA . GLU A 1 177 ? -7.599 39.744 29.560 1.00 42.69 177 GLU A CA 1
ATOM 1341 C C . GLU A 1 177 ? -6.709 40.988 29.565 1.00 42.69 177 GLU A C 1
ATOM 1343 O O . GLU A 1 177 ? -6.171 41.389 30.597 1.00 42.69 177 GLU A O 1
ATOM 1348 N N . PHE A 1 178 ? -6.515 41.587 28.392 1.00 39.91 178 PHE A N 1
ATOM 1349 C CA . PHE A 1 178 ? -5.988 42.936 28.310 1.00 39.91 178 PHE A CA 1
ATOM 1350 C C . PHE A 1 178 ? -7.093 43.863 28.800 1.00 39.91 178 PHE A C 1
ATOM 1352 O O . PHE A 1 178 ? -8.016 44.215 28.067 1.00 39.91 178 PHE A O 1
ATOM 1359 N N . LEU A 1 179 ? -7.007 44.206 30.080 1.00 37.03 179 LEU A N 1
ATOM 1360 C CA . LEU A 1 179 ? -7.812 45.237 30.703 1.00 37.03 179 LEU A CA 1
ATOM 1361 C C . LEU A 1 179 ? -7.332 46.581 30.138 1.00 37.03 179 LEU A C 1
ATOM 1363 O O . LEU A 1 179 ? -6.321 47.128 30.575 1.00 37.03 179 LEU A O 1
ATOM 1367 N N . VAL A 1 180 ? -8.016 47.083 29.111 1.00 38.44 180 VAL A N 1
ATOM 1368 C CA . VAL A 1 180 ? -7.869 48.480 28.699 1.00 38.44 180 VAL A CA 1
ATOM 1369 C C . VAL A 1 180 ? -8.629 49.307 29.730 1.00 38.44 180 VAL A C 1
ATOM 1371 O O . VAL A 1 180 ? -9.853 49.391 29.694 1.00 38.44 180 VAL A O 1
ATOM 1374 N N . THR A 1 181 ? -7.905 49.862 30.699 1.00 37.62 181 THR A N 1
ATOM 1375 C CA . THR A 1 181 ? -8.409 50.953 31.535 1.00 37.62 181 THR A CA 1
ATOM 1376 C C . THR A 1 181 ? -8.553 52.192 30.658 1.00 37.62 181 THR A C 1
ATOM 1378 O O . THR A 1 181 ? -7.549 52.763 30.229 1.00 37.62 181 THR A O 1
ATOM 1381 N N . GLU A 1 182 ? -9.788 52.603 30.382 1.00 42.00 182 GLU A N 1
ATOM 1382 C CA . GLU A 1 182 ? -10.071 53.980 29.982 1.00 42.00 182 GLU A CA 1
ATOM 1383 C C . GLU A 1 182 ? -9.852 54.888 31.201 1.00 42.00 182 GLU A C 1
ATOM 1385 O O . GLU A 1 182 ? -10.721 55.035 32.052 1.00 42.00 182 GLU A O 1
ATOM 1390 N N . ASP A 1 183 ? -8.664 55.479 31.268 1.00 33.25 183 ASP A N 1
ATOM 1391 C CA . ASP A 1 183 ? -8.409 56.779 31.888 1.00 33.25 183 ASP A CA 1
ATOM 1392 C C . ASP A 1 183 ? -7.966 57.686 30.725 1.00 33.25 183 ASP A C 1
ATOM 1394 O O . ASP A 1 183 ? -7.132 57.280 29.919 1.00 33.25 183 ASP A O 1
ATOM 1398 N N . ALA A 1 184 ? -8.417 58.916 30.521 1.00 35.19 184 ALA A N 1
ATOM 1399 C CA . ALA A 1 184 ? -9.302 59.799 31.254 1.00 35.19 184 ALA A CA 1
ATOM 1400 C C . ALA A 1 184 ? -9.501 61.044 30.350 1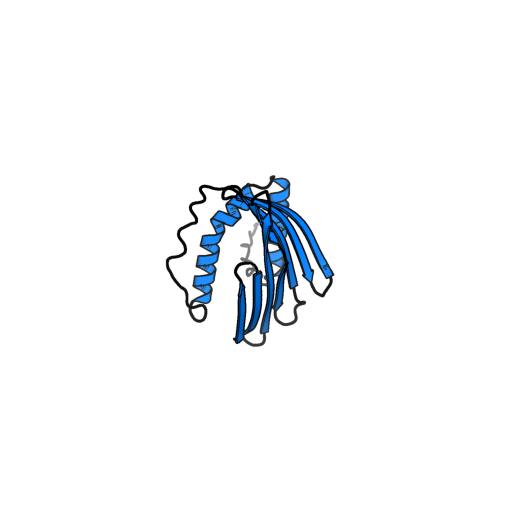.00 35.19 184 ALA A C 1
ATOM 1402 O O . ALA A 1 184 ? -8.552 61.430 29.672 1.00 35.19 184 ALA A O 1
ATOM 1403 N N . PHE A 1 185 ? -10.705 61.632 30.387 1.00 43.88 185 PHE A N 1
ATOM 1404 C CA . PHE A 1 185 ? -11.098 63.015 30.025 1.00 43.88 185 PHE A CA 1
ATOM 1405 C C . PHE A 1 185 ? -10.594 63.670 28.724 1.00 43.88 185 PHE A C 1
ATOM 1407 O O . PHE A 1 185 ? -9.405 64.041 28.623 1.00 43.88 185 PHE A O 1
#

Nearest PDB structures (foldseek):
  5onu-assembly1_C  TM=4.930E-01  e=5.926E-01  Vibrio cholerae
  6ehb-assembly1_C  TM=5.132E-01  e=1.629E+00  Vibrio cholerae O395

Radius of gyration: 22.36 Å; Cα contacts (8 Å, |Δi|>4): 273; chains: 1; bounding box: 40×81×54 Å